Protein AF-A0A8J4XAI2-F1 (afdb_monomer)

Structure (mmCIF, N/CA/C/O backbone):
data_AF-A0A8J4XAI2-F1
#
_entry.id   AF-A0A8J4XAI2-F1
#
loop_
_atom_site.group_PDB
_atom_site.id
_atom_site.type_symbol
_atom_site.label_atom_id
_atom_site.label_alt_id
_atom_site.label_comp_id
_atom_site.label_asym_id
_atom_site.label_entity_id
_atom_site.label_seq_id
_atom_site.pdbx_PDB_ins_code
_atom_site.Cartn_x
_atom_site.Cartn_y
_atom_site.Cartn_z
_atom_site.occupancy
_atom_site.B_iso_or_equiv
_atom_site.auth_seq_id
_atom_site.auth_comp_id
_atom_site.auth_asym_id
_atom_site.auth_atom_id
_atom_site.pdbx_PDB_model_num
ATOM 1 N N . MET A 1 1 ? 20.771 -3.230 6.070 1.00 45.06 1 MET A N 1
ATOM 2 C CA . MET A 1 1 ? 19.594 -2.682 6.779 1.00 45.06 1 MET A CA 1
ATOM 3 C C . MET A 1 1 ? 18.287 -3.144 6.106 1.00 45.06 1 MET A C 1
ATOM 5 O O . MET A 1 1 ? 17.469 -2.321 5.736 1.00 45.06 1 MET A O 1
ATOM 9 N N . LYS A 1 2 ? 18.111 -4.460 5.871 1.00 51.06 2 LYS A N 1
ATOM 10 C CA . LYS A 1 2 ? 16.928 -5.027 5.177 1.00 51.06 2 LYS A CA 1
ATOM 11 C C . LYS A 1 2 ? 16.005 -5.853 6.089 1.00 51.06 2 LYS A C 1
ATOM 13 O O . LYS A 1 2 ? 14.897 -6.145 5.676 1.00 51.06 2 LYS A O 1
ATOM 18 N N . TYR A 1 3 ? 16.445 -6.190 7.304 1.00 51.84 3 TYR A N 1
ATOM 19 C CA . TYR A 1 3 ? 15.730 -7.106 8.202 1.00 51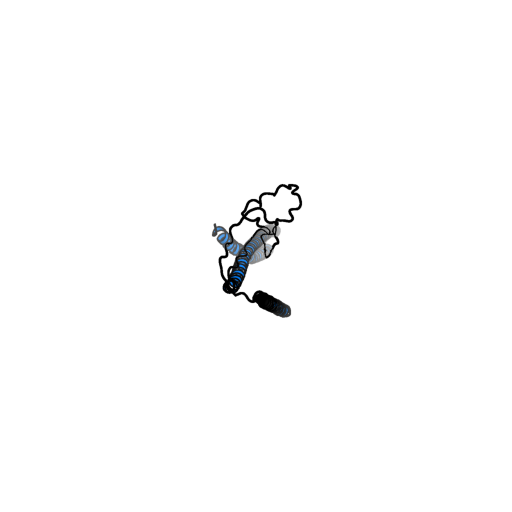.84 3 TYR A CA 1
ATOM 20 C C . TYR A 1 3 ? 14.793 -6.410 9.203 1.00 51.84 3 TYR A C 1
ATOM 22 O O . TYR A 1 3 ? 13.772 -6.979 9.555 1.00 51.84 3 TYR A O 1
ATOM 30 N N . SER A 1 4 ? 15.056 -5.155 9.594 1.00 52.91 4 SER A N 1
ATOM 31 C CA . SER A 1 4 ? 14.249 -4.479 10.627 1.00 52.91 4 SER A CA 1
ATOM 32 C C . SER A 1 4 ? 12.802 -4.209 10.205 1.00 52.91 4 SER A C 1
ATOM 34 O O . SER A 1 4 ? 11.903 -4.243 11.030 1.00 52.91 4 SER A O 1
ATOM 36 N N . ASN A 1 5 ? 12.569 -3.964 8.914 1.00 61.25 5 ASN A N 1
ATOM 37 C CA . ASN A 1 5 ? 11.246 -3.596 8.412 1.00 61.25 5 ASN A CA 1
ATOM 38 C C . ASN A 1 5 ? 10.326 -4.823 8.283 1.00 61.25 5 ASN A C 1
ATOM 40 O O . ASN A 1 5 ? 9.119 -4.720 8.442 1.00 61.25 5 ASN A O 1
ATOM 44 N N . THR A 1 6 ? 10.884 -6.004 8.001 1.00 68.00 6 THR A N 1
ATOM 45 C CA . THR A 1 6 ? 10.093 -7.229 7.816 1.00 68.00 6 THR A CA 1
ATOM 46 C C . THR A 1 6 ? 9.562 -7.755 9.146 1.00 68.00 6 THR A C 1
ATOM 48 O O . THR A 1 6 ? 8.394 -8.127 9.218 1.00 68.00 6 THR A O 1
ATOM 51 N N . ASP A 1 7 ? 10.374 -7.708 10.202 1.00 70.75 7 ASP A N 1
ATOM 52 C CA . ASP A 1 7 ? 9.972 -8.143 11.544 1.00 70.75 7 ASP A CA 1
ATOM 53 C C . ASP A 1 7 ? 8.874 -7.238 12.132 1.00 70.75 7 ASP A C 1
ATOM 55 O O . ASP A 1 7 ? 7.907 -7.725 12.719 1.00 70.75 7 ASP A O 1
ATOM 59 N N . GLU A 1 8 ? 8.957 -5.921 11.904 1.00 70.75 8 GLU A N 1
ATOM 60 C CA . GLU A 1 8 ? 7.902 -4.969 12.280 1.00 70.75 8 GLU A CA 1
ATOM 61 C C . GLU A 1 8 ? 6.585 -5.238 11.538 1.00 70.75 8 GLU A C 1
ATOM 63 O O . GLU A 1 8 ? 5.504 -5.140 12.123 1.00 70.75 8 GLU A O 1
ATOM 68 N N . ILE A 1 9 ? 6.651 -5.641 10.269 1.00 73.94 9 ILE A N 1
ATOM 69 C CA . ILE A 1 9 ? 5.465 -5.965 9.467 1.00 73.94 9 ILE A CA 1
ATOM 70 C C . ILE A 1 9 ? 4.818 -7.267 9.932 1.00 73.94 9 ILE A C 1
ATOM 72 O O . ILE A 1 9 ? 3.597 -7.311 10.076 1.00 73.94 9 ILE A O 1
ATOM 76 N N . VAL A 1 10 ? 5.610 -8.310 10.200 1.00 78.56 10 VAL A N 1
ATOM 77 C CA . VAL A 1 10 ? 5.104 -9.585 10.737 1.00 78.56 10 VAL A CA 1
ATOM 78 C C . VAL A 1 10 ? 4.424 -9.353 12.083 1.00 78.56 10 VAL A C 1
ATOM 80 O O . VAL A 1 10 ? 3.300 -9.801 12.293 1.00 78.56 10 VAL A O 1
ATOM 83 N N . LYS A 1 11 ? 5.043 -8.553 12.952 1.00 78.88 11 LYS A N 1
ATOM 84 C CA . LYS A 1 11 ? 4.445 -8.159 14.227 1.00 78.88 11 LYS A CA 1
ATOM 85 C C . LYS A 1 11 ? 3.123 -7.403 14.038 1.00 78.88 11 LYS A C 1
ATOM 87 O O . LYS A 1 11 ? 2.130 -7.721 14.685 1.00 78.88 11 LYS A O 1
ATOM 92 N N . THR A 1 12 ? 3.072 -6.450 13.107 1.00 77.56 12 THR A N 1
ATOM 93 C CA . THR A 1 12 ? 1.848 -5.680 12.814 1.00 77.56 12 THR A CA 1
ATOM 94 C C . THR A 1 12 ? 0.726 -6.569 12.250 1.00 77.56 12 THR A C 1
ATOM 96 O O . THR A 1 12 ? -0.452 -6.352 12.541 1.00 77.56 12 THR A O 1
ATOM 99 N N . LEU A 1 13 ? 1.081 -7.603 11.478 1.00 79.50 13 LEU A N 1
ATOM 100 C CA . LEU A 1 13 ? 0.147 -8.603 10.950 1.00 79.50 13 LEU A CA 1
ATOM 101 C C . LEU A 1 13 ? -0.463 -9.489 12.042 1.00 79.50 13 LEU A C 1
ATOM 103 O O . LEU A 1 13 ? -1.595 -9.934 11.874 1.00 79.50 13 LEU A O 1
ATOM 107 N N . GLU A 1 14 ? 0.241 -9.724 13.149 1.00 84.69 14 GLU A N 1
ATOM 108 C CA . GLU A 1 14 ? -0.268 -10.499 14.288 1.00 84.69 14 GLU A CA 1
ATOM 109 C C . GLU A 1 14 ? -1.085 -9.648 15.277 1.00 84.69 14 GLU A C 1
ATOM 111 O O . GLU A 1 14 ? -2.067 -10.132 15.849 1.00 84.69 14 GLU A O 1
ATOM 116 N N . GLU A 1 15 ? -0.740 -8.367 15.447 1.00 87.31 15 GLU A N 1
ATOM 117 C CA . GLU A 1 15 ? -1.393 -7.460 16.404 1.00 87.31 15 GLU A CA 1
ATOM 118 C C . GLU A 1 15 ? -2.879 -7.211 16.091 1.00 87.31 15 GLU A C 1
ATOM 120 O O . GLU A 1 15 ? -3.715 -7.230 16.998 1.00 87.31 15 GLU A O 1
ATOM 125 N N . ALA A 1 16 ? -3.246 -7.006 14.821 1.00 88.19 16 ALA A N 1
ATOM 126 C CA . ALA A 1 16 ? -4.637 -6.727 14.449 1.00 88.19 16 ALA A CA 1
ATOM 127 C C . ALA A 1 16 ? -5.584 -7.939 14.655 1.00 88.19 16 ALA A C 1
ATOM 129 O O . ALA A 1 16 ? -6.643 -7.768 15.273 1.00 88.19 16 ALA A O 1
ATOM 130 N N . PRO A 1 17 ? -5.238 -9.173 14.228 1.00 90.69 17 PRO A N 1
ATOM 131 C CA . PRO A 1 17 ? -6.009 -10.373 14.557 1.00 90.69 17 PRO A CA 1
ATOM 132 C C . PRO A 1 17 ? -6.105 -10.640 16.061 1.00 90.69 17 PRO A C 1
ATOM 134 O O . PRO A 1 17 ? -7.175 -11.023 16.540 1.00 90.69 17 PRO A O 1
ATOM 137 N N . ALA A 1 18 ? -5.022 -10.411 16.812 1.00 90.69 18 ALA A N 1
ATOM 138 C CA . ALA A 1 18 ? -5.013 -10.580 18.261 1.00 90.69 18 ALA A CA 1
ATOM 139 C C . ALA A 1 18 ? -5.962 -9.589 18.958 1.00 90.69 18 ALA A C 1
ATOM 141 O O . ALA A 1 18 ? -6.789 -10.005 19.772 1.00 90.69 18 ALA A O 1
ATOM 142 N N . ALA A 1 19 ? -5.921 -8.304 18.585 1.00 91.12 19 ALA A N 1
ATOM 143 C CA . ALA A 1 19 ? -6.831 -7.284 19.110 1.00 91.12 19 ALA A CA 1
ATOM 144 C C . ALA A 1 19 ? -8.300 -7.600 18.783 1.00 91.12 19 ALA A C 1
ATOM 146 O O . ALA A 1 19 ? -9.181 -7.454 19.633 1.00 91.12 19 ALA A O 1
ATOM 147 N N . ARG A 1 20 ? -8.573 -8.109 17.573 1.00 93.62 20 ARG A N 1
ATOM 148 C CA . ARG A 1 20 ? -9.917 -8.553 17.181 1.00 93.62 20 ARG A CA 1
ATOM 149 C C . ARG A 1 20 ? -10.389 -9.740 18.020 1.00 93.62 20 ARG A C 1
ATOM 151 O O . ARG A 1 20 ? -11.555 -9.781 18.404 1.00 93.62 20 ARG A O 1
ATOM 158 N N . LYS A 1 21 ? -9.508 -10.705 18.294 1.00 92.88 21 LYS A N 1
ATOM 159 C CA . LYS A 1 21 ? -9.830 -11.865 19.132 1.00 92.88 21 LYS A CA 1
ATOM 160 C C . LYS A 1 21 ? -10.162 -11.442 20.564 1.00 92.88 21 LYS A C 1
ATOM 162 O O . LYS A 1 21 ? -11.188 -11.867 21.075 1.00 92.88 21 LYS A O 1
ATOM 167 N N . ALA A 1 22 ? -9.372 -10.546 21.156 1.00 91.00 22 ALA A N 1
ATOM 168 C CA . ALA A 1 22 ? -9.643 -10.013 22.492 1.00 91.00 22 ALA A CA 1
ATOM 169 C C . ALA A 1 22 ? -11.039 -9.365 22.590 1.00 91.00 22 ALA A C 1
ATOM 171 O O . ALA A 1 22 ? -11.772 -9.629 23.542 1.00 91.00 22 ALA A O 1
ATOM 172 N N . LEU A 1 23 ? -11.436 -8.601 21.563 1.00 93.56 23 LEU A N 1
ATOM 173 C CA . LEU A 1 23 ? -12.769 -7.994 21.477 1.00 93.56 23 LEU A CA 1
ATOM 174 C C . LEU A 1 23 ? -13.895 -9.036 21.384 1.00 93.56 23 LEU A C 1
ATOM 176 O O . LEU A 1 23 ? -14.935 -8.884 22.026 1.00 93.56 23 LEU A O 1
ATOM 180 N N . LEU A 1 24 ? -13.689 -10.112 20.620 1.00 93.62 24 LEU A N 1
ATOM 181 C CA . LEU A 1 24 ? -14.648 -11.217 20.531 1.00 93.62 24 LEU A CA 1
ATOM 182 C C . LEU A 1 24 ? -14.768 -11.988 21.849 1.00 93.62 24 LEU A C 1
ATOM 184 O O . LEU A 1 24 ? -15.877 -12.316 22.267 1.00 93.62 24 LEU A O 1
ATOM 188 N N . ASP A 1 25 ? -13.652 -12.238 22.527 1.00 91.44 25 ASP A N 1
ATOM 189 C CA . ASP A 1 25 ? -13.650 -12.931 23.814 1.00 91.44 25 ASP A CA 1
ATOM 190 C C . ASP A 1 25 ? -14.384 -12.091 24.877 1.00 91.44 25 ASP A C 1
ATOM 192 O O . ASP A 1 25 ? -15.168 -12.622 25.674 1.00 91.44 25 ASP A O 1
ATOM 196 N N . ASN A 1 26 ? -14.219 -10.762 24.837 1.00 94.44 26 ASN A N 1
ATOM 197 C CA . ASN A 1 26 ? -14.900 -9.830 25.734 1.00 94.44 26 ASN A CA 1
ATOM 198 C C . ASN A 1 26 ? -16.428 -9.855 25.594 1.00 94.44 26 ASN A C 1
ATOM 200 O O . ASN A 1 26 ? -17.119 -9.778 26.607 1.00 94.44 26 ASN A O 1
ATOM 204 N N . HIS A 1 27 ? -16.960 -10.052 24.386 1.00 94.50 27 HIS A N 1
ATOM 205 C CA . HIS A 1 27 ? -18.405 -10.161 24.159 1.00 94.50 27 HIS A CA 1
ATOM 206 C C . HIS A 1 27 ? -19.053 -11.240 25.044 1.00 94.50 27 HIS A C 1
ATOM 208 O O . HIS A 1 27 ? -20.073 -10.997 25.688 1.00 94.50 27 HIS A O 1
ATOM 214 N N . SER A 1 28 ? -18.428 -12.420 25.139 1.00 93.19 28 SER A N 1
ATOM 215 C CA . SER A 1 28 ? -18.928 -13.506 25.997 1.00 93.19 28 SER A CA 1
ATOM 216 C C . SER A 1 28 ? -18.882 -13.158 27.490 1.00 93.19 28 SER A C 1
ATOM 218 O O . SER A 1 28 ? -19.741 -13.585 28.260 1.00 93.19 28 SER A O 1
ATOM 220 N N . ASN A 1 29 ? -17.901 -12.353 27.902 1.00 94.25 29 ASN A N 1
ATOM 221 C CA . ASN A 1 29 ? -17.758 -11.912 29.285 1.00 94.25 29 ASN A CA 1
ATOM 222 C C . ASN A 1 29 ? -18.818 -10.872 29.652 1.00 94.25 29 ASN A C 1
ATOM 224 O O . ASN A 1 29 ? -19.380 -10.952 30.739 1.00 94.25 29 ASN A O 1
ATOM 228 N N . LEU A 1 30 ? -19.138 -9.941 28.748 1.00 96.31 30 LEU A N 1
ATOM 229 C CA . LEU A 1 30 ? -20.196 -8.952 28.971 1.00 96.31 30 LEU A CA 1
ATOM 230 C C . LEU A 1 30 ? -21.570 -9.600 29.126 1.00 96.31 30 LEU A C 1
ATOM 232 O O . LEU A 1 30 ? -22.353 -9.154 29.958 1.00 96.31 30 LEU A O 1
ATOM 236 N N . TYR A 1 31 ? -21.833 -10.681 28.389 1.00 96.31 31 TYR A N 1
ATOM 237 C CA . TYR A 1 31 ? -23.066 -11.448 28.553 1.00 96.31 31 TYR A CA 1
ATOM 238 C C . TYR A 1 31 ? -23.180 -12.029 29.971 1.00 96.31 31 TYR A C 1
ATOM 240 O O . TYR A 1 31 ? -24.183 -11.835 30.647 1.00 96.31 31 TYR A O 1
ATOM 248 N N . LYS A 1 32 ? -22.097 -12.629 30.483 1.00 96.38 32 LYS A N 1
ATOM 249 C CA . LYS A 1 32 ? -22.045 -13.139 31.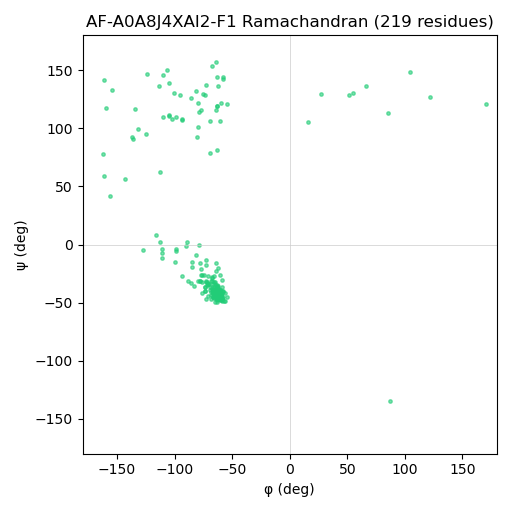865 1.00 96.38 32 LYS A CA 1
ATOM 250 C C . LYS A 1 32 ? -22.193 -12.032 32.912 1.00 96.38 32 LYS A C 1
ATOM 252 O O . LYS A 1 32 ? -22.773 -12.269 33.966 1.00 96.38 32 LYS A O 1
ATOM 257 N N . VAL A 1 33 ? -21.657 -10.837 32.647 1.00 96.69 33 VAL A N 1
ATOM 258 C CA . VAL A 1 33 ? -21.829 -9.664 33.523 1.00 96.69 33 VAL A CA 1
ATOM 259 C C . VAL A 1 33 ? -23.291 -9.215 33.539 1.00 96.69 33 VAL A C 1
ATOM 261 O O . VAL A 1 33 ? -23.806 -8.905 34.609 1.00 96.69 33 VAL A O 1
ATOM 264 N N . ALA A 1 34 ? -23.972 -9.223 32.392 1.00 97.19 34 ALA A N 1
ATOM 265 C CA . ALA A 1 34 ? -25.395 -8.905 32.313 1.00 97.19 34 ALA A CA 1
ATOM 266 C C . ALA A 1 34 ? -26.246 -9.915 33.104 1.00 97.19 34 ALA A C 1
ATOM 268 O O . ALA A 1 34 ? -27.006 -9.500 33.981 1.00 97.19 34 ALA A O 1
ATOM 269 N N . ASP A 1 35 ? -26.030 -11.218 32.887 1.00 97.19 35 ASP A N 1
ATOM 270 C CA . ASP A 1 35 ? -26.706 -12.289 33.635 1.00 97.19 35 ASP A CA 1
ATOM 271 C C . ASP A 1 35 ? -26.450 -12.168 35.146 1.00 97.19 35 ASP A C 1
ATOM 273 O O . ASP A 1 35 ? -27.341 -12.381 35.971 1.00 97.19 35 ASP A O 1
ATOM 277 N N . TYR A 1 36 ? -25.223 -11.817 35.543 1.00 97.12 36 TYR A N 1
ATOM 278 C CA . TYR A 1 36 ? -24.876 -11.598 36.945 1.00 97.12 36 TYR A CA 1
ATOM 279 C C . TYR A 1 36 ? -25.666 -10.439 37.557 1.00 97.12 36 TYR A C 1
ATOM 281 O O . TYR A 1 36 ? -26.231 -10.595 38.641 1.00 97.12 36 TYR A O 1
ATOM 289 N N . CYS A 1 37 ? -25.726 -9.294 36.872 1.00 96.50 37 CYS A N 1
ATOM 290 C CA . CYS A 1 37 ? -26.473 -8.126 37.335 1.00 96.50 37 CYS A CA 1
ATOM 291 C C . CYS A 1 37 ? -27.967 -8.446 37.509 1.00 96.50 37 CYS A C 1
ATOM 293 O O . CYS A 1 37 ? -28.550 -8.082 38.530 1.00 96.50 37 CYS A O 1
ATOM 295 N N . GLU A 1 38 ? -28.571 -9.176 36.566 1.00 95.75 38 GLU A N 1
ATOM 296 C CA . GLU A 1 38 ? -29.985 -9.571 36.625 1.00 95.75 38 GLU A CA 1
ATOM 297 C C . GLU A 1 38 ? -30.277 -10.524 37.796 1.00 95.75 38 GLU A C 1
ATOM 299 O O . GLU A 1 38 ? -31.178 -10.280 38.608 1.00 95.75 38 GLU A O 1
ATOM 304 N N . ASN A 1 39 ? -29.474 -11.582 37.937 1.00 95.62 39 ASN A N 1
ATOM 305 C CA . ASN A 1 39 ? -29.639 -12.566 39.008 1.00 95.62 39 ASN A CA 1
ATOM 306 C C . ASN A 1 39 ? -29.414 -11.948 40.392 1.00 95.62 39 ASN A C 1
ATOM 308 O O . ASN A 1 39 ? -30.139 -12.247 41.349 1.00 95.62 39 ASN A O 1
ATOM 312 N N . LYS A 1 40 ? -28.419 -11.062 40.502 1.00 95.31 40 LYS A N 1
ATOM 313 C CA . LYS A 1 40 ? -28.094 -10.368 41.746 1.00 95.31 40 LYS A CA 1
ATOM 314 C C . LYS A 1 40 ? -29.171 -9.368 42.134 1.00 95.31 40 LYS A C 1
ATOM 316 O O . LYS A 1 40 ? -29.510 -9.302 43.308 1.00 95.31 40 LYS A O 1
ATOM 321 N N . TYR A 1 41 ? -29.744 -8.644 41.175 1.00 95.38 41 TYR A N 1
ATOM 322 C CA . TYR A 1 41 ? -30.875 -7.758 41.439 1.00 95.38 41 TYR A CA 1
ATOM 323 C C . TYR A 1 41 ? -32.109 -8.539 41.917 1.00 95.38 41 TYR A C 1
ATOM 325 O O . TYR A 1 41 ? -32.728 -8.154 42.905 1.00 95.38 41 TYR A O 1
ATOM 333 N N . SER A 1 42 ? -32.410 -9.674 41.278 1.00 92.25 42 SER A N 1
ATOM 334 C CA . SER A 1 42 ? -33.573 -10.514 41.608 1.00 92.25 42 SER A CA 1
ATOM 335 C C . SER A 1 42 ? -33.465 -11.207 42.973 1.00 92.25 42 SER A C 1
ATOM 337 O O . SER A 1 42 ? -34.476 -11.437 43.630 1.00 92.25 42 SER A O 1
ATOM 339 N N . SER A 1 43 ? -32.245 -11.537 43.408 1.00 89.81 43 SER A N 1
ATOM 340 C CA . SER A 1 43 ? -31.990 -12.271 44.660 1.00 89.81 43 SER A CA 1
ATOM 341 C C . SER A 1 43 ? -31.594 -11.369 45.838 1.00 89.81 43 SER A C 1
ATOM 343 O O . SER A 1 43 ? -31.409 -11.859 46.954 1.00 89.81 43 SER A O 1
ATOM 345 N N . ALA A 1 44 ? -31.404 -10.064 45.616 1.00 88.69 44 ALA A N 1
ATOM 346 C CA . ALA A 1 44 ? -30.934 -9.142 46.646 1.00 88.69 44 ALA A CA 1
ATOM 347 C C . ALA A 1 44 ? -32.068 -8.674 47.567 1.00 88.69 44 ALA A C 1
ATOM 349 O O . ALA A 1 44 ? -33.091 -8.168 47.117 1.00 88.69 44 ALA A O 1
ATOM 350 N N . GLY A 1 45 ? -31.831 -8.737 48.881 1.00 85.19 45 GLY A N 1
ATOM 351 C CA . GLY A 1 45 ? -32.710 -8.104 49.874 1.00 85.19 45 GLY A CA 1
ATOM 352 C C . GLY A 1 45 ? -32.598 -6.572 49.920 1.00 85.19 45 GLY A C 1
ATOM 353 O O . GLY A 1 45 ? -33.483 -5.911 50.451 1.00 85.19 45 GLY A O 1
ATOM 354 N N . ASP A 1 46 ? -31.523 -6.004 49.363 1.00 91.31 46 ASP A N 1
ATOM 355 C CA . ASP A 1 46 ? -31.256 -4.562 49.290 1.00 91.31 46 ASP A CA 1
ATOM 356 C C . ASP A 1 46 ? -31.014 -4.161 47.826 1.00 91.31 46 ASP A C 1
ATOM 358 O O . ASP A 1 46 ? -29.910 -4.296 47.285 1.00 91.31 46 ASP A O 1
ATOM 362 N N . THR A 1 47 ? -32.078 -3.702 47.167 1.00 92.50 47 THR A N 1
ATOM 363 C CA . THR A 1 47 ? -32.079 -3.393 45.730 1.00 92.50 47 THR A CA 1
ATOM 364 C C . THR A 1 47 ? -31.204 -2.190 45.381 1.00 92.50 47 THR A C 1
ATOM 366 O O . THR A 1 47 ? -30.646 -2.142 44.285 1.00 92.50 47 THR A O 1
ATOM 369 N N . ALA A 1 48 ? -31.019 -1.242 46.306 1.00 94.31 48 ALA A N 1
ATOM 370 C CA . ALA A 1 48 ? -30.200 -0.055 46.074 1.00 94.31 48 ALA A CA 1
ATOM 371 C C . ALA A 1 48 ? -28.721 -0.427 45.896 1.00 94.31 48 ALA A C 1
ATOM 373 O O . ALA A 1 48 ? -28.077 0.022 44.948 1.00 94.31 48 ALA A O 1
ATOM 374 N N . LYS A 1 49 ? -28.196 -1.314 46.751 1.00 93.88 49 LYS A N 1
ATOM 375 C CA . LYS A 1 49 ? -26.809 -1.795 46.633 1.00 93.88 49 LYS A CA 1
ATOM 376 C C . LYS A 1 49 ? -26.570 -2.590 45.349 1.00 93.88 49 LYS A C 1
ATOM 378 O O . LYS A 1 49 ? -25.545 -2.392 44.703 1.00 93.88 49 LYS A O 1
ATOM 383 N N . ALA A 1 50 ? -27.514 -3.449 44.953 1.00 94.56 50 ALA A N 1
ATOM 384 C CA . ALA A 1 50 ? -27.406 -4.228 43.715 1.00 94.56 50 ALA A CA 1
ATOM 385 C C . ALA A 1 50 ? -27.374 -3.333 42.459 1.00 94.56 50 ALA A C 1
ATOM 387 O O . ALA A 1 50 ? -26.627 -3.602 41.514 1.00 94.56 50 ALA A O 1
ATOM 388 N N . VAL A 1 51 ? -28.144 -2.239 42.460 1.00 95.56 51 VAL A N 1
ATOM 389 C CA . VAL A 1 51 ? -28.142 -1.249 41.371 1.00 95.56 51 VAL A CA 1
ATOM 390 C C . VAL A 1 51 ? -26.829 -0.476 41.316 1.00 95.56 51 VAL A C 1
ATOM 392 O O . VAL A 1 51 ? -26.290 -0.291 40.227 1.00 95.56 51 VAL A O 1
ATOM 395 N N . GLU A 1 52 ? -26.286 -0.045 42.456 1.00 96.25 52 GLU A N 1
ATOM 396 C CA . GLU A 1 52 ? -24.999 0.665 42.479 1.00 96.25 52 GLU A CA 1
ATOM 397 C C . GLU A 1 52 ? -23.846 -0.207 41.966 1.00 96.25 52 GLU A C 1
ATOM 399 O O . GLU A 1 52 ? -23.018 0.253 41.178 1.00 96.25 52 GLU A O 1
ATOM 404 N N . GLU A 1 53 ? -23.830 -1.494 42.307 1.00 95.12 53 GLU A N 1
ATOM 405 C CA . GLU A 1 53 ? -22.844 -2.424 41.755 1.00 95.12 53 GLU A CA 1
ATOM 406 C C . GLU A 1 53 ? -23.030 -2.649 40.248 1.00 95.12 53 GLU A C 1
ATOM 408 O O . GLU A 1 53 ? -22.057 -2.640 39.492 1.00 95.12 53 GLU A O 1
ATOM 413 N N . SER A 1 54 ? -24.278 -2.758 39.781 1.00 96.56 54 SER A N 1
ATOM 414 C CA . SER A 1 54 ? -24.583 -2.875 38.349 1.00 96.56 54 SER A CA 1
ATOM 415 C C . SER A 1 54 ? -24.124 -1.639 37.566 1.00 96.56 54 SER A C 1
ATOM 417 O O . SER A 1 54 ? -23.595 -1.766 36.459 1.00 96.56 54 SER A O 1
ATOM 419 N N . LYS A 1 55 ? -24.258 -0.435 38.142 1.00 97.75 55 LYS A N 1
ATOM 420 C CA . LYS A 1 55 ? -23.720 0.805 37.557 1.00 97.75 55 LYS A CA 1
ATOM 421 C C . LYS A 1 55 ? -22.198 0.755 37.450 1.00 97.75 55 LYS A C 1
ATOM 423 O O . LYS A 1 55 ? -21.667 1.101 36.397 1.00 97.75 55 LYS A O 1
ATOM 428 N N . ALA A 1 56 ? -21.507 0.297 38.495 1.00 97.50 56 ALA A N 1
ATOM 429 C CA . ALA A 1 56 ? -20.051 0.157 38.486 1.00 97.50 56 ALA A CA 1
ATOM 430 C C . ALA A 1 56 ? -19.568 -0.856 37.430 1.00 97.50 56 ALA A C 1
ATOM 432 O O . ALA A 1 56 ? -18.627 -0.585 36.685 1.00 97.50 56 ALA A O 1
ATOM 433 N N . LEU A 1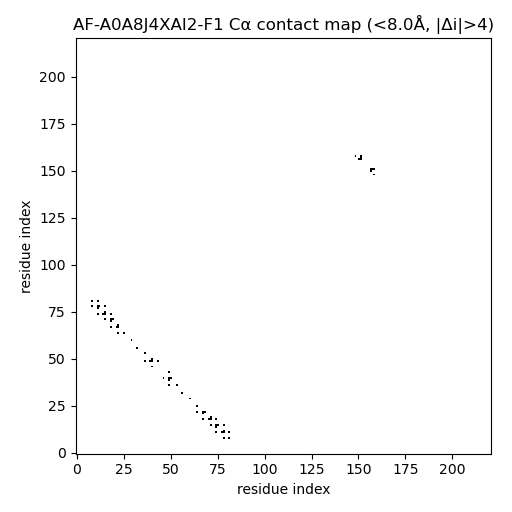 57 ? -20.249 -1.997 37.297 1.00 97.19 57 LEU A N 1
ATOM 434 C CA . LEU A 1 57 ? -19.948 -2.979 36.251 1.00 97.19 57 LEU A CA 1
ATOM 435 C C . LEU A 1 57 ? -20.235 -2.426 34.849 1.00 97.19 57 LEU A C 1
ATOM 437 O O . LEU A 1 57 ? -19.467 -2.671 33.921 1.00 97.19 57 LEU A O 1
ATOM 441 N N . THR A 1 58 ? -21.294 -1.628 34.693 1.00 97.44 58 THR A N 1
ATOM 442 C CA . THR A 1 58 ? -21.643 -0.995 33.412 1.00 97.44 58 THR A CA 1
ATOM 443 C C . THR A 1 58 ? -20.601 0.039 32.982 1.00 97.44 58 THR A C 1
ATOM 445 O O . THR A 1 58 ? -20.211 0.068 31.815 1.00 97.44 58 THR A O 1
ATOM 448 N N . THR A 1 59 ? -20.095 0.868 33.902 1.00 97.62 59 THR A N 1
ATOM 449 C CA . THR A 1 59 ? -19.024 1.829 33.585 1.00 97.62 59 THR A CA 1
ATOM 450 C C . THR A 1 59 ? -17.713 1.121 33.250 1.00 97.62 59 THR A C 1
ATOM 452 O O . THR A 1 59 ? -17.039 1.509 32.293 1.00 97.62 59 THR A O 1
ATOM 455 N N . GLN A 1 60 ? -17.380 0.038 33.959 1.00 96.75 60 GLN A N 1
ATOM 456 C CA . GLN A 1 60 ? -16.223 -0.803 33.646 1.00 96.75 60 GLN A CA 1
ATOM 457 C C . GLN A 1 60 ? -16.356 -1.477 32.271 1.00 96.75 60 GLN A C 1
ATOM 459 O O . GLN A 1 60 ? -15.399 -1.475 31.493 1.00 96.75 60 GLN A O 1
ATOM 464 N N . ALA A 1 61 ? -17.530 -2.025 31.949 1.00 97.06 61 ALA A N 1
ATOM 465 C CA . ALA A 1 61 ? -17.826 -2.626 30.651 1.00 97.06 61 ALA A CA 1
ATOM 466 C C . ALA A 1 61 ? -17.667 -1.609 29.514 1.00 97.06 61 ALA A C 1
ATOM 468 O O 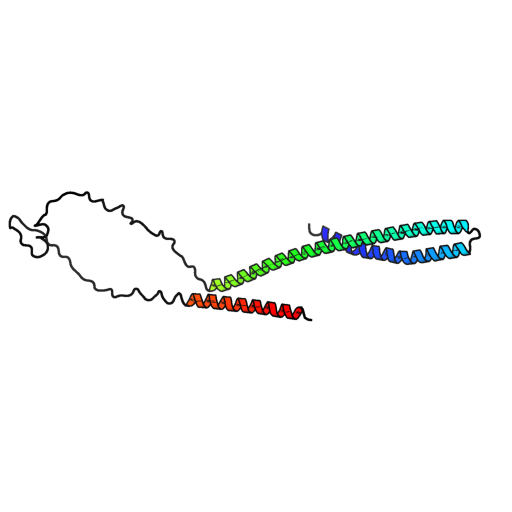. ALA A 1 61 ? -16.971 -1.883 28.535 1.00 97.06 61 ALA A O 1
ATOM 469 N N . LEU A 1 62 ? -18.236 -0.410 29.676 1.00 96.75 62 LEU A N 1
ATOM 470 C CA . LEU A 1 62 ? -18.115 0.673 28.702 1.00 96.75 62 LEU A CA 1
ATOM 471 C C . LEU A 1 62 ? -16.648 1.056 28.463 1.00 96.75 62 LEU A C 1
ATOM 473 O O . LEU A 1 62 ? -16.209 1.124 27.314 1.00 96.75 62 LEU A O 1
ATOM 477 N N . ALA A 1 63 ? -15.877 1.259 29.535 1.00 96.94 63 ALA A N 1
ATOM 478 C CA . ALA A 1 63 ? -14.455 1.582 29.438 1.00 96.94 63 ALA A CA 1
ATOM 479 C C . ALA A 1 63 ? -13.654 0.459 28.753 1.00 96.94 63 ALA A C 1
ATOM 481 O O . ALA A 1 63 ? -12.806 0.727 27.900 1.00 96.94 63 ALA A O 1
ATOM 482 N N . SER A 1 64 ? -13.953 -0.802 29.085 1.00 96.12 64 SER A N 1
ATOM 483 C CA . SER A 1 64 ? -13.292 -1.979 28.515 1.00 96.12 64 SER A CA 1
ATOM 484 C C . SER A 1 64 ? -13.529 -2.106 27.008 1.00 96.12 64 SER A C 1
ATOM 486 O O . SER A 1 64 ? -12.573 -2.299 26.253 1.00 96.12 64 SER A O 1
ATOM 488 N N . VAL A 1 65 ? -14.779 -1.957 26.555 1.00 96.94 65 VAL A N 1
ATOM 489 C CA . VAL A 1 65 ? -15.135 -2.035 25.129 1.00 96.94 65 VAL A CA 1
ATOM 490 C C . VAL A 1 65 ? -14.533 -0.867 24.357 1.00 96.94 65 VAL A C 1
ATOM 492 O O . VAL A 1 65 ? -13.930 -1.079 23.305 1.00 96.94 65 VAL A O 1
ATOM 495 N N . ALA A 1 66 ? -14.629 0.355 24.889 1.00 97.31 66 ALA A N 1
ATOM 496 C CA . ALA A 1 66 ? -14.059 1.538 24.250 1.00 97.31 66 ALA A CA 1
ATOM 497 C C . ALA A 1 66 ? -12.543 1.394 24.031 1.00 97.31 66 ALA A C 1
ATOM 499 O O . ALA A 1 66 ? -12.043 1.656 22.935 1.00 97.31 66 ALA A O 1
ATOM 500 N N . TYR A 1 67 ? -11.814 0.911 25.042 1.00 95.88 67 TYR A N 1
ATOM 501 C CA . TYR A 1 67 ? -10.375 0.668 24.936 1.00 95.88 67 TYR A CA 1
ATOM 502 C C . TYR A 1 67 ? -10.030 -0.392 23.881 1.00 95.88 67 TYR A C 1
ATOM 504 O O . TYR A 1 67 ? -9.097 -0.204 23.094 1.00 95.88 67 TYR A O 1
ATOM 512 N N . GLN A 1 68 ? -10.785 -1.492 23.830 1.00 95.31 68 GLN A N 1
ATOM 513 C CA . GLN A 1 68 ? -10.545 -2.566 22.864 1.00 95.31 68 GLN A CA 1
ATOM 514 C C . GLN A 1 68 ? -10.844 -2.129 21.428 1.00 95.31 68 GLN A C 1
ATOM 516 O O . GLN A 1 68 ? -10.050 -2.419 20.534 1.00 95.31 68 GLN A O 1
ATOM 521 N N . ILE A 1 69 ? -11.926 -1.375 21.203 1.00 96.50 69 ILE A N 1
ATOM 522 C CA . ILE A 1 69 ? -12.241 -0.800 19.887 1.00 96.50 69 ILE A CA 1
ATOM 523 C C . ILE A 1 69 ? -11.137 0.163 19.448 1.00 96.50 69 ILE A C 1
ATOM 525 O O . ILE A 1 69 ? -10.666 0.070 18.316 1.00 96.50 69 ILE A O 1
ATOM 529 N N . ASN A 1 70 ? -10.685 1.053 20.336 1.00 95.94 70 ASN A N 1
ATOM 530 C CA . ASN A 1 70 ? -9.605 1.988 20.025 1.00 95.94 70 ASN A CA 1
ATOM 531 C C . ASN A 1 70 ? -8.293 1.261 19.690 1.00 95.94 70 ASN A C 1
ATOM 533 O O . ASN A 1 70 ? -7.627 1.593 18.711 1.00 95.94 70 ASN A O 1
ATOM 537 N N . THR A 1 71 ? -7.947 0.236 20.471 1.00 93.81 71 THR A N 1
ATOM 538 C CA . THR A 1 71 ? -6.759 -0.595 20.227 1.00 93.81 71 THR A CA 1
ATOM 539 C C . THR A 1 71 ? -6.846 -1.303 18.877 1.00 93.81 71 THR A C 1
ATOM 541 O O . THR A 1 71 ? -5.908 -1.227 18.087 1.00 93.81 71 THR A O 1
ATOM 544 N N . LEU A 1 72 ? -7.989 -1.923 18.567 1.00 94.75 72 LEU A N 1
ATOM 545 C CA . LEU A 1 72 ? -8.215 -2.584 17.283 1.00 94.75 72 LEU A CA 1
ATOM 546 C C . LEU A 1 72 ? -8.116 -1.597 16.114 1.00 94.75 72 LEU A C 1
ATOM 548 O O . LEU A 1 72 ? -7.427 -1.883 15.137 1.00 94.75 72 LEU A O 1
ATOM 552 N N . ALA A 1 73 ? -8.766 -0.435 16.215 1.00 96.12 73 ALA A N 1
ATOM 553 C CA . ALA A 1 73 ? -8.714 0.595 15.183 1.00 96.12 73 ALA A CA 1
ATOM 554 C C . ALA A 1 73 ? -7.270 1.051 14.922 1.00 96.12 73 ALA A C 1
ATOM 556 O O . ALA A 1 73 ? -6.836 1.087 13.771 1.00 96.12 73 ALA A O 1
ATOM 557 N N . ALA A 1 74 ? -6.500 1.317 15.981 1.00 93.31 74 ALA A N 1
ATOM 558 C CA . ALA A 1 74 ? -5.096 1.696 15.867 1.00 93.31 74 ALA A CA 1
ATOM 559 C C . ALA A 1 74 ? -4.247 0.598 15.203 1.00 93.31 74 ALA A C 1
ATOM 561 O O . ALA A 1 74 ? -3.434 0.900 14.329 1.00 93.31 74 ALA A O 1
ATOM 562 N N . SER A 1 75 ? -4.440 -0.671 15.573 1.00 92.31 75 SER A N 1
ATOM 563 C CA . SER A 1 75 ? -3.735 -1.800 14.953 1.00 92.31 75 SER A CA 1
ATOM 564 C C . SER A 1 75 ? -4.098 -1.978 13.475 1.00 92.31 75 SER A C 1
ATOM 566 O O . SER A 1 75 ? -3.214 -2.227 12.660 1.00 92.31 75 SER A O 1
ATOM 568 N N . VAL A 1 76 ? -5.370 -1.806 13.100 1.00 93.56 76 VAL A N 1
ATOM 569 C CA . VAL A 1 76 ? -5.813 -1.903 11.697 1.00 93.56 76 VAL A CA 1
ATOM 570 C C . VAL A 1 76 ? -5.232 -0.772 10.850 1.00 93.56 76 VAL A C 1
ATOM 572 O O . VAL A 1 76 ? -4.749 -1.035 9.752 1.00 93.56 76 VAL A O 1
ATOM 575 N N . VAL A 1 77 ? -5.219 0.468 11.350 1.00 94.00 77 VAL A N 1
ATOM 576 C CA . VAL A 1 77 ? -4.599 1.599 10.635 1.00 94.00 77 VAL A CA 1
ATOM 577 C C . VAL A 1 77 ? -3.110 1.338 10.401 1.00 94.00 77 VAL A C 1
ATOM 579 O O . VAL A 1 77 ? -2.651 1.428 9.265 1.00 94.00 77 VAL A O 1
ATOM 582 N N . LYS A 1 78 ? -2.375 0.907 11.435 1.00 90.69 78 LYS A N 1
ATOM 583 C CA . LYS A 1 78 ? -0.952 0.545 11.304 1.00 90.69 78 LYS A CA 1
ATOM 584 C C . LYS A 1 78 ? -0.721 -0.553 10.267 1.00 90.69 78 LYS A C 1
ATOM 586 O O . LYS A 1 78 ? 0.227 -0.475 9.489 1.00 90.69 78 LYS A O 1
ATOM 591 N N . LEU A 1 79 ? -1.588 -1.566 10.239 1.00 90.69 79 LEU A N 1
ATOM 592 C CA . LEU A 1 79 ? -1.511 -2.644 9.258 1.00 90.69 79 LEU A CA 1
ATOM 593 C C . LEU A 1 79 ? -1.702 -2.126 7.825 1.00 90.69 79 LEU A C 1
ATOM 595 O O . LEU A 1 79 ? -0.939 -2.501 6.934 1.00 90.69 79 LEU A O 1
ATOM 599 N N . LEU A 1 80 ? -2.692 -1.259 7.603 1.00 93.12 80 LEU A N 1
ATOM 600 C CA . LEU A 1 80 ? -2.955 -0.665 6.290 1.00 93.12 80 LEU A CA 1
ATOM 601 C C . LEU A 1 80 ? -1.796 0.226 5.825 1.00 93.12 80 LEU A C 1
ATOM 603 O O . LEU A 1 80 ? -1.387 0.133 4.667 1.00 93.12 80 LEU A O 1
ATOM 607 N N . ASP A 1 81 ? -1.218 1.026 6.722 1.00 91.38 81 ASP A N 1
ATOM 608 C CA . ASP A 1 81 ? -0.047 1.854 6.418 1.00 91.38 81 ASP A CA 1
ATOM 609 C C . ASP A 1 81 ? 1.167 0.994 6.034 1.00 91.38 81 ASP A C 1
ATOM 611 O O . ASP A 1 81 ? 1.832 1.258 5.026 1.00 91.38 81 ASP A O 1
ATOM 615 N N . ALA A 1 82 ? 1.422 -0.086 6.781 1.00 88.75 82 ALA A N 1
ATOM 616 C CA . ALA A 1 82 ? 2.492 -1.033 6.477 1.00 88.75 82 ALA A CA 1
ATOM 617 C C . ALA A 1 82 ? 2.304 -1.686 5.094 1.00 88.75 82 ALA A C 1
ATOM 619 O O . ALA A 1 82 ? 3.246 -1.755 4.297 1.00 88.75 82 ALA A O 1
ATOM 620 N N . GLN A 1 83 ? 1.080 -2.113 4.766 1.00 89.50 83 GLN A N 1
ATOM 621 C CA . GLN A 1 83 ? 0.747 -2.669 3.451 1.00 89.50 83 GLN A CA 1
ATOM 622 C C . GLN A 1 83 ? 0.907 -1.639 2.325 1.00 89.50 83 GLN A C 1
ATOM 624 O O . GLN A 1 83 ? 1.453 -1.963 1.268 1.00 89.50 83 GLN A O 1
ATOM 629 N N . ALA A 1 84 ? 0.495 -0.388 2.543 1.00 92.31 84 ALA A N 1
ATOM 630 C CA . ALA A 1 84 ? 0.646 0.682 1.562 1.00 92.31 84 ALA A CA 1
ATOM 631 C C . ALA A 1 84 ? 2.124 0.965 1.244 1.00 92.31 84 ALA A C 1
ATOM 633 O O . ALA A 1 84 ? 2.488 1.159 0.081 1.00 92.31 84 ALA A O 1
ATOM 634 N N . VAL A 1 85 ? 2.997 0.946 2.256 1.00 90.06 85 VAL A N 1
ATOM 635 C CA . VAL A 1 85 ? 4.449 1.091 2.067 1.00 90.06 85 VAL A CA 1
ATOM 636 C C . VAL A 1 85 ? 5.032 -0.095 1.294 1.00 90.06 85 VAL A C 1
ATOM 638 O O . VAL A 1 85 ? 5.825 0.112 0.372 1.00 90.06 85 VAL A O 1
ATOM 641 N N . GLN A 1 86 ? 4.616 -1.326 1.608 1.00 89.88 86 GLN A N 1
ATOM 642 C CA . GLN A 1 86 ? 5.045 -2.523 0.874 1.00 89.88 86 GLN A CA 1
ATOM 643 C C . GLN A 1 86 ? 4.665 -2.455 -0.608 1.00 89.88 86 GLN A C 1
ATOM 645 O O . GLN A 1 86 ? 5.506 -2.710 -1.471 1.00 89.88 86 GLN A O 1
ATOM 650 N N . LEU A 1 87 ? 3.435 -2.039 -0.918 1.00 93.88 87 LEU A N 1
ATOM 651 C CA . LEU A 1 87 ? 2.982 -1.884 -2.299 1.00 93.88 87 LEU A CA 1
ATOM 652 C C . LEU A 1 87 ? 3.807 -0.845 -3.063 1.00 93.88 87 LEU A C 1
ATOM 654 O O . LEU A 1 87 ? 4.246 -1.134 -4.172 1.00 93.88 87 LEU A O 1
ATOM 658 N N . LYS A 1 88 ? 4.107 0.312 -2.457 1.00 95.25 88 LYS A N 1
ATOM 659 C CA . LYS A 1 88 ? 4.978 1.333 -3.072 1.00 95.25 88 LYS A CA 1
ATOM 660 C C . LYS A 1 88 ? 6.388 0.808 -3.354 1.00 95.25 88 LYS A C 1
ATOM 662 O O . LYS A 1 88 ? 6.984 1.124 -4.384 1.00 95.25 88 LYS A O 1
ATOM 667 N N . HIS A 1 89 ? 6.939 -0.001 -2.450 1.00 93.88 89 HIS A N 1
ATOM 668 C CA . HIS A 1 89 ? 8.245 -0.624 -2.658 1.00 93.88 89 HIS A CA 1
ATOM 669 C C . HIS A 1 89 ? 8.215 -1.629 -3.822 1.00 93.88 89 HIS A C 1
ATOM 671 O O . HIS A 1 89 ? 9.094 -1.605 -4.687 1.00 93.88 89 HIS A O 1
ATOM 677 N N . VAL A 1 90 ? 7.191 -2.487 -3.874 1.00 96.44 90 VAL A N 1
ATOM 678 C CA . VAL A 1 90 ? 6.999 -3.447 -4.971 1.00 96.44 90 VAL A CA 1
ATOM 679 C C . VAL A 1 90 ? 6.797 -2.723 -6.303 1.00 96.44 90 VAL A C 1
ATOM 681 O O . VAL A 1 90 ? 7.440 -3.084 -7.284 1.00 96.44 90 VAL A O 1
ATOM 684 N N . GLU A 1 91 ? 5.986 -1.667 -6.336 1.00 97.00 91 GLU A N 1
ATOM 685 C CA . GLU A 1 91 ? 5.775 -0.824 -7.516 1.00 97.00 91 GLU A CA 1
ATOM 686 C C . GLU A 1 91 ? 7.100 -0.256 -8.049 1.00 97.00 91 GLU A C 1
ATOM 688 O O . GLU A 1 91 ? 7.411 -0.403 -9.231 1.00 97.00 91 GLU A O 1
ATOM 693 N N . SER A 1 92 ? 7.933 0.319 -7.177 1.00 97.75 92 SER A N 1
ATOM 694 C CA . SER A 1 92 ? 9.260 0.827 -7.551 1.00 97.75 92 SER A CA 1
ATOM 695 C C . SER A 1 92 ? 10.170 -0.270 -8.118 1.00 97.75 92 SER A C 1
ATOM 697 O O . SER A 1 92 ? 10.824 -0.083 -9.147 1.00 97.75 92 SER A O 1
ATOM 699 N N . SER A 1 93 ? 10.169 -1.456 -7.501 1.00 97.81 93 SER A N 1
ATOM 700 C CA . SER A 1 93 ? 10.910 -2.614 -8.008 1.00 97.81 93 SER A CA 1
ATOM 701 C C . SER A 1 93 ? 10.435 -3.043 -9.403 1.00 97.81 93 SER A C 1
ATOM 703 O O . SER A 1 93 ? 11.258 -3.328 -10.275 1.00 97.81 93 SER A O 1
ATOM 705 N N . VAL A 1 94 ? 9.121 -3.065 -9.635 1.00 98.06 94 VAL A N 1
ATOM 706 C CA . VAL A 1 94 ? 8.519 -3.385 -10.939 1.00 98.06 94 VAL A CA 1
ATOM 707 C C . VAL A 1 94 ? 8.872 -2.326 -11.985 1.00 98.06 94 VAL A C 1
ATOM 709 O O . VAL A 1 94 ? 9.239 -2.682 -13.103 1.00 98.06 94 VAL A O 1
ATOM 712 N N . ASN A 1 95 ? 8.859 -1.042 -11.626 1.00 98.31 95 ASN A N 1
ATOM 713 C CA . ASN A 1 95 ? 9.261 0.045 -12.521 1.00 98.31 95 ASN A CA 1
ATOM 714 C C . ASN A 1 95 ? 10.735 -0.075 -12.942 1.00 98.31 95 ASN A C 1
ATOM 716 O O . ASN A 1 95 ? 11.051 0.036 -14.128 1.00 98.31 95 ASN A O 1
ATOM 720 N N . ASN A 1 96 ? 11.637 -0.386 -12.005 1.00 97.88 96 ASN A N 1
ATOM 721 C CA . ASN A 1 96 ? 13.051 -0.638 -12.309 1.00 97.88 96 ASN A CA 1
ATOM 722 C C . ASN A 1 96 ? 13.244 -1.834 -13.253 1.00 97.88 96 ASN A C 1
ATOM 724 O O . ASN A 1 96 ? 14.054 -1.779 -14.186 1.00 97.88 96 ASN A O 1
ATOM 728 N N . LEU A 1 97 ? 12.474 -2.905 -13.047 1.00 98.31 97 LEU A N 1
ATOM 729 C CA . LEU A 1 97 ? 12.475 -4.055 -13.946 1.00 98.31 97 LEU A CA 1
ATOM 730 C C . LEU A 1 97 ? 11.953 -3.676 -15.338 1.00 98.31 97 LEU A C 1
ATOM 732 O O . LEU A 1 97 ? 12.576 -4.045 -16.331 1.00 98.31 97 LEU A O 1
ATOM 736 N N . SER A 1 98 ? 10.870 -2.900 -15.420 1.00 98.38 98 SER A N 1
ATOM 737 C CA . SER A 1 98 ? 10.319 -2.424 -16.693 1.00 98.38 98 SER A CA 1
ATOM 738 C C . SER A 1 98 ? 11.359 -1.637 -17.488 1.00 98.38 98 SER A C 1
ATOM 740 O O . SER A 1 98 ? 11.607 -1.960 -18.646 1.00 98.38 98 SER A O 1
ATOM 742 N N . MET A 1 99 ? 12.048 -0.682 -16.852 1.00 98.38 99 MET A N 1
ATOM 743 C CA . MET A 1 99 ? 13.123 0.080 -17.500 1.00 98.38 99 MET A CA 1
ATOM 744 C C . MET A 1 99 ? 14.253 -0.826 -18.005 1.00 98.38 99 MET A C 1
ATOM 746 O O . MET A 1 99 ? 14.772 -0.631 -19.103 1.00 98.38 99 MET A O 1
ATOM 750 N N . THR A 1 100 ? 14.621 -1.845 -17.224 1.00 98.50 100 THR A N 1
ATOM 751 C CA . THR A 1 100 ? 15.660 -2.814 -17.606 1.00 98.50 100 THR A CA 1
ATOM 752 C C . THR A 1 100 ? 15.240 -3.634 -18.827 1.00 98.50 100 THR A C 1
ATOM 754 O O . THR A 1 100 ? 16.039 -3.843 -19.742 1.00 98.50 100 THR A O 1
ATOM 757 N N . VAL A 1 101 ? 13.981 -4.071 -18.871 1.00 98.69 101 VAL A N 1
ATOM 758 C CA . VAL A 1 101 ? 13.406 -4.814 -19.998 1.00 98.69 101 VAL A CA 1
ATOM 759 C C . VAL A 1 101 ? 13.326 -3.938 -21.246 1.00 98.69 101 VAL A C 1
ATOM 761 O O . VAL A 1 101 ? 13.682 -4.399 -22.329 1.00 98.69 101 VAL A O 1
ATOM 764 N N . ASP A 1 102 ? 12.905 -2.681 -21.117 1.00 98.25 102 ASP A N 1
ATOM 765 C CA . ASP A 1 102 ? 12.824 -1.744 -22.241 1.00 98.25 102 ASP A CA 1
ATOM 766 C C . ASP A 1 102 ? 14.214 -1.432 -22.807 1.00 98.25 102 ASP A C 1
ATOM 768 O O . ASP A 1 102 ? 14.423 -1.498 -24.020 1.00 98.25 102 ASP A O 1
ATOM 772 N N . MET A 1 103 ? 15.199 -1.207 -21.931 1.00 98.56 103 MET A N 1
ATOM 773 C CA . MET A 1 103 ? 16.602 -1.067 -22.322 1.00 98.56 103 MET A CA 1
ATOM 774 C C . MET A 1 103 ? 17.117 -2.326 -23.028 1.00 98.56 103 MET A C 1
ATOM 776 O O . MET A 1 103 ? 17.815 -2.222 -24.037 1.00 98.56 103 MET A O 1
ATOM 780 N N . TYR A 1 104 ? 16.781 -3.516 -22.524 1.00 98.69 104 TYR A N 1
ATOM 781 C CA . TYR A 1 104 ? 17.177 -4.776 -23.149 1.00 98.69 104 TYR A CA 1
ATOM 782 C C . TYR A 1 104 ? 16.567 -4.931 -24.546 1.00 98.69 104 TYR A C 1
ATOM 784 O O . TYR A 1 104 ? 17.290 -5.238 -25.492 1.00 98.69 104 TYR A O 1
ATOM 792 N N . LYS A 1 105 ? 15.268 -4.658 -24.701 1.00 98.25 105 LYS A N 1
ATOM 793 C CA . LYS A 1 105 ? 14.580 -4.703 -26.000 1.00 98.25 105 LYS A CA 1
ATOM 794 C C . LYS A 1 105 ? 15.209 -3.743 -27.006 1.00 98.25 105 LYS A C 1
ATOM 796 O O . LYS A 1 105 ? 15.492 -4.147 -28.131 1.00 98.25 105 LYS A O 1
ATOM 801 N N . GLU A 1 106 ? 15.477 -2.505 -26.596 1.00 98.31 106 GLU A N 1
ATOM 802 C CA . GLU A 1 106 ? 16.145 -1.511 -27.443 1.00 98.31 106 GLU A CA 1
ATOM 803 C C . GLU A 1 106 ? 17.567 -1.953 -27.815 1.00 98.31 106 GLU A C 1
ATOM 805 O O . GLU A 1 106 ? 17.981 -1.840 -28.969 1.00 98.31 106 GLU A O 1
ATOM 810 N N . LYS A 1 107 ? 18.319 -2.507 -26.856 1.00 98.38 107 LYS A N 1
ATOM 811 C CA . LYS A 1 107 ? 19.671 -3.026 -27.092 1.00 98.38 107 LYS A CA 1
ATOM 812 C C . LYS A 1 107 ? 19.668 -4.155 -28.121 1.00 98.38 107 LYS A C 1
ATOM 814 O O . LYS A 1 107 ? 20.492 -4.125 -29.033 1.00 98.38 107 LYS A O 1
ATOM 819 N N . VAL A 1 108 ? 18.753 -5.118 -27.993 1.00 98.44 108 VAL A N 1
ATOM 820 C CA . VAL A 1 108 ? 18.605 -6.227 -28.949 1.00 98.44 108 VAL A CA 1
ATOM 821 C C . VAL A 1 108 ? 18.241 -5.691 -30.334 1.00 98.44 108 VAL A C 1
ATOM 823 O O . VAL A 1 108 ? 18.922 -6.019 -31.302 1.00 98.44 108 VAL A O 1
ATOM 826 N N . ALA A 1 109 ? 17.267 -4.782 -30.432 1.00 97.75 109 ALA A N 1
ATOM 827 C CA . ALA A 1 109 ? 16.875 -4.183 -31.709 1.00 97.75 109 ALA A CA 1
ATOM 828 C C . ALA A 1 109 ? 1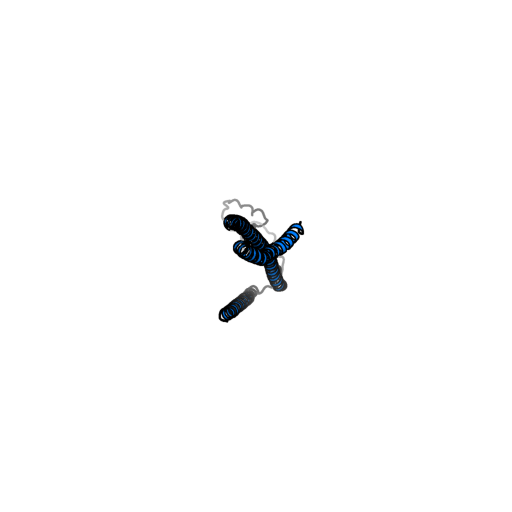8.037 -3.436 -32.394 1.00 97.75 109 ALA A C 1
ATOM 830 O O . ALA A 1 109 ? 18.267 -3.584 -33.596 1.00 97.75 109 ALA A O 1
ATOM 831 N N . ARG A 1 110 ? 18.828 -2.661 -31.636 1.00 97.19 110 ARG A N 1
ATOM 832 C CA . ARG A 1 110 ? 20.024 -1.987 -32.169 1.00 97.19 110 ARG A CA 1
ATOM 833 C C . ARG A 1 110 ? 21.118 -2.959 -32.578 1.00 97.19 110 ARG A C 1
ATOM 835 O O . ARG A 1 110 ? 21.829 -2.671 -33.534 1.00 97.19 110 ARG A O 1
ATOM 842 N N . GLN A 1 111 ? 21.271 -4.075 -31.873 1.00 97.62 111 GLN A N 1
ATOM 843 C CA . GLN A 1 111 ? 22.233 -5.108 -32.235 1.00 97.62 111 GLN A CA 1
ATOM 844 C C . GLN A 1 111 ? 21.850 -5.773 -33.562 1.00 97.62 111 GLN A C 1
ATOM 846 O O . GLN A 1 111 ? 22.709 -5.905 -34.431 1.00 97.62 111 GLN A O 1
ATOM 851 N N . GLU A 1 112 ? 20.572 -6.116 -33.751 1.00 97.31 112 GLU A N 1
ATOM 852 C CA . GLU A 1 112 ? 20.059 -6.674 -35.010 1.00 97.31 112 GLU A CA 1
ATOM 853 C C . GLU A 1 112 ? 20.296 -5.723 -36.190 1.00 97.31 112 GLU A C 1
ATOM 855 O O . GLU A 1 112 ? 20.810 -6.135 -37.230 1.00 97.31 112 GLU A O 1
ATOM 860 N N . ILE A 1 113 ? 19.999 -4.430 -36.015 1.00 96.88 113 ILE A N 1
ATOM 861 C CA . ILE A 1 113 ? 20.285 -3.413 -37.036 1.00 96.88 113 ILE A CA 1
ATOM 862 C C . ILE A 1 113 ? 21.797 -3.248 -37.228 1.00 96.88 113 ILE A C 1
ATOM 864 O O . ILE A 1 113 ? 22.258 -3.137 -38.360 1.00 96.88 113 ILE A O 1
ATOM 868 N N . GLY A 1 114 ? 22.579 -3.257 -36.147 1.00 96.50 114 GLY A N 1
ATOM 869 C CA . GLY A 1 114 ? 24.025 -3.048 -36.157 1.00 96.50 114 GLY A CA 1
ATOM 870 C C . GLY A 1 114 ? 24.781 -4.060 -37.018 1.00 96.50 114 GLY A C 1
ATOM 871 O O . GLY A 1 114 ? 25.703 -3.663 -37.729 1.00 96.50 114 GLY A O 1
ATOM 872 N N . VAL A 1 115 ? 24.343 -5.326 -37.041 1.00 96.44 115 VAL A N 1
ATOM 873 C CA . VAL A 1 115 ? 24.892 -6.370 -37.933 1.00 96.44 115 VAL A CA 1
ATOM 874 C C . VAL A 1 115 ? 24.764 -5.986 -39.412 1.00 96.44 115 VAL A C 1
ATOM 876 O O . VAL A 1 115 ? 25.615 -6.344 -40.222 1.00 96.44 115 VAL A O 1
ATOM 879 N N . LEU A 1 116 ? 23.732 -5.220 -39.771 1.00 96.00 116 LEU A N 1
ATOM 880 C CA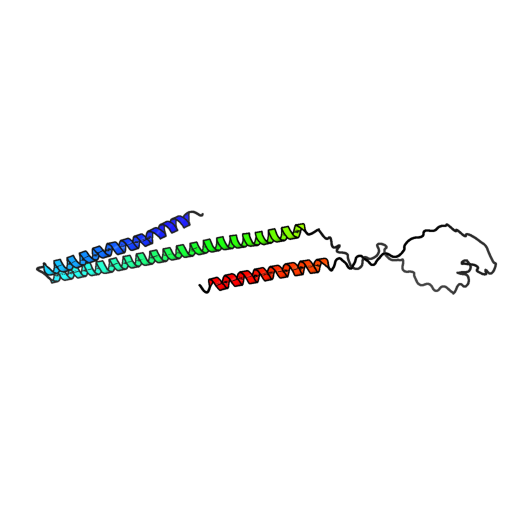 . LEU A 1 116 ? 23.480 -4.754 -41.136 1.00 96.00 116 LEU A CA 1
ATOM 881 C C . LEU A 1 116 ? 24.160 -3.409 -41.450 1.00 96.00 116 LEU A C 1
ATOM 883 O O . LEU A 1 116 ? 23.983 -2.872 -42.545 1.00 96.00 116 LEU A O 1
ATOM 887 N N . T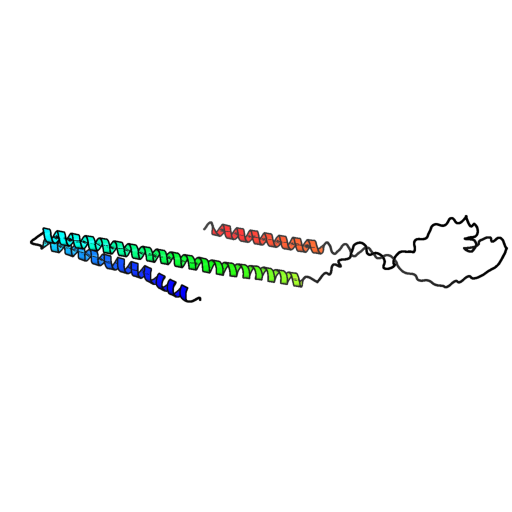HR A 1 117 ? 24.921 -2.842 -40.508 1.00 94.81 117 THR A N 1
ATOM 888 C CA . THR A 1 117 ? 25.619 -1.562 -40.684 1.00 94.81 117 THR A CA 1
ATOM 889 C C . THR A 1 117 ? 27.120 -1.747 -40.863 1.00 94.81 117 THR A C 1
ATOM 891 O O . THR A 1 117 ? 27.729 -2.662 -40.319 1.00 94.81 117 THR A O 1
ATOM 894 N N . ALA A 1 118 ? 27.736 -0.831 -41.607 1.00 93.00 118 ALA A N 1
ATOM 895 C CA . ALA A 1 118 ? 29.184 -0.702 -41.708 1.00 93.00 118 ALA A CA 1
ATOM 896 C C . ALA A 1 118 ? 29.585 0.731 -41.320 1.00 93.00 118 ALA A C 1
ATOM 898 O O . ALA A 1 118 ? 28.828 1.670 -41.598 1.00 93.00 118 ALA A O 1
ATOM 899 N N . PRO A 1 119 ? 30.757 0.937 -40.693 1.00 88.56 119 PRO A N 1
ATOM 900 C CA . PRO A 1 119 ? 31.213 2.269 -40.323 1.00 88.56 119 PRO A CA 1
ATOM 901 C C . PRO A 1 119 ? 31.423 3.125 -41.578 1.00 88.56 119 PRO A C 1
ATOM 903 O O . PRO A 1 119 ? 32.255 2.817 -42.429 1.00 88.56 119 PRO A O 1
ATOM 906 N N . SER A 1 120 ? 30.681 4.227 -41.681 1.00 88.56 120 SER A N 1
ATOM 907 C CA . SER A 1 120 ? 30.831 5.208 -42.757 1.00 88.56 120 SER A CA 1
ATOM 908 C C . SER A 1 120 ? 31.590 6.419 -42.233 1.00 88.56 120 SER A C 1
ATOM 910 O O . SER A 1 120 ? 31.049 7.215 -41.466 1.00 88.56 120 SER A O 1
ATOM 912 N N . LYS A 1 121 ? 32.846 6.579 -42.651 1.00 86.75 121 LYS A N 1
ATOM 913 C CA . LYS A 1 121 ? 33.624 7.783 -42.341 1.00 86.75 121 LYS A CA 1
ATOM 914 C C . LYS A 1 121 ? 33.182 8.896 -43.283 1.00 86.75 121 LYS A C 1
ATOM 916 O O . LYS A 1 121 ? 33.393 8.798 -44.488 1.00 86.75 121 LYS A O 1
ATOM 921 N N . ILE A 1 122 ? 32.565 9.938 -42.737 1.00 86.25 122 ILE A N 1
ATOM 922 C CA . ILE A 1 122 ? 32.291 11.169 -43.478 1.00 86.25 122 ILE A CA 1
ATOM 923 C C . ILE A 1 122 ? 33.471 12.100 -43.195 1.00 86.25 122 ILE A C 1
ATOM 925 O O . ILE A 1 122 ? 33.595 12.570 -42.062 1.00 86.25 122 ILE A O 1
ATOM 929 N N . PRO A 1 123 ? 34.380 12.324 -44.160 1.00 81.69 123 PRO A N 1
ATOM 930 C CA . PRO A 1 123 ? 35.483 13.245 -43.951 1.00 81.69 123 PRO A CA 1
ATOM 931 C C . PRO A 1 123 ? 34.919 14.654 -43.733 1.00 81.69 123 PRO A C 1
ATOM 933 O O . PRO A 1 123 ? 34.226 15.201 -44.590 1.00 81.69 123 PRO A O 1
ATOM 936 N N . CYS A 1 124 ? 35.200 15.232 -42.565 1.00 81.38 124 CYS A N 1
ATOM 937 C CA . CYS A 1 124 ? 34.919 16.636 -42.298 1.00 81.38 124 CYS A CA 1
ATOM 938 C C . CYS A 1 124 ? 36.050 17.454 -42.924 1.00 81.38 124 CYS A C 1
ATOM 940 O O . CYS A 1 124 ? 37.110 17.615 -42.325 1.00 81.38 124 CYS A O 1
ATOM 942 N N . VAL A 1 125 ? 35.854 17.889 -44.169 1.00 85.00 125 VAL A N 1
ATOM 943 C CA . VAL A 1 125 ? 36.808 18.744 -44.883 1.00 85.00 125 VAL A CA 1
ATOM 944 C C . VAL A 1 125 ? 36.294 20.183 -44.931 1.00 85.00 125 VAL A C 1
ATOM 946 O O . VAL A 1 125 ? 35.094 20.394 -45.138 1.00 85.00 125 VAL A O 1
ATOM 949 N N . PRO A 1 126 ? 37.165 21.192 -44.739 1.00 85.25 126 PRO A N 1
ATOM 950 C CA . PRO A 1 126 ? 36.773 22.578 -44.949 1.00 85.25 126 PRO A CA 1
ATOM 951 C C . PRO A 1 126 ? 36.404 22.784 -46.424 1.00 85.25 126 PRO A C 1
ATOM 953 O O . PRO A 1 126 ? 37.010 22.196 -47.319 1.00 85.25 126 PRO A O 1
ATOM 956 N N . LYS A 1 127 ? 35.399 23.630 -46.684 1.00 82.50 127 LYS A N 1
ATOM 957 C CA . LYS A 1 127 ? 34.866 23.870 -48.041 1.00 82.50 127 LYS A CA 1
ATOM 958 C C . LYS A 1 127 ? 35.905 24.438 -49.011 1.00 82.50 127 LYS A C 1
ATOM 960 O O . LYS A 1 127 ? 35.762 24.270 -50.215 1.00 82.50 127 LYS A O 1
ATOM 965 N N . ILE A 1 128 ? 36.910 25.135 -48.488 1.00 83.44 128 ILE A N 1
ATOM 966 C CA . ILE A 1 128 ? 37.996 25.735 -49.257 1.00 83.44 128 ILE A CA 1
ATOM 967 C C . ILE A 1 128 ? 39.288 25.404 -48.517 1.00 83.44 128 ILE A C 1
ATOM 969 O O . ILE A 1 128 ? 39.472 25.817 -47.373 1.00 83.44 128 ILE A O 1
ATOM 973 N N . VAL A 1 129 ? 40.163 24.645 -49.170 1.00 82.69 129 VAL A N 1
ATOM 974 C CA . VAL A 1 129 ? 41.543 24.424 -48.734 1.00 82.69 129 VAL A CA 1
ATOM 975 C C . VAL A 1 129 ? 42.420 25.259 -49.663 1.00 82.69 129 VAL A C 1
ATOM 977 O O . VAL A 1 129 ? 42.488 24.940 -50.851 1.00 82.69 129 VAL A O 1
ATOM 980 N N . PRO A 1 130 ? 43.049 26.344 -49.177 1.00 82.38 130 PRO A N 1
ATOM 981 C CA . PRO A 1 130 ? 44.013 27.087 -49.974 1.00 82.38 130 PRO A CA 1
ATOM 982 C C . PRO A 1 130 ? 45.154 26.166 -50.435 1.00 82.38 130 PRO A C 1
ATOM 984 O O . PRO A 1 130 ? 45.566 25.285 -49.673 1.00 82.38 130 PRO A O 1
ATOM 987 N N . PRO A 1 131 ? 45.672 26.337 -51.663 1.00 80.56 131 PRO A N 1
ATOM 988 C CA . PRO A 1 131 ? 46.809 25.556 -52.135 1.00 80.56 131 PRO A CA 1
ATOM 989 C C . PRO A 1 131 ? 48.017 25.749 -51.204 1.00 80.56 131 PRO A C 1
ATOM 991 O O . PRO A 1 131 ? 48.248 26.840 -50.691 1.00 80.56 131 PRO A O 1
ATOM 994 N N . ALA A 1 132 ? 48.813 24.693 -51.004 1.00 78.62 132 ALA A N 1
ATOM 995 C CA . ALA A 1 132 ? 49.960 24.705 -50.085 1.00 78.62 132 ALA A CA 1
ATOM 996 C C . ALA A 1 132 ? 51.082 25.684 -50.492 1.00 78.62 132 ALA A C 1
ATOM 998 O O . ALA A 1 132 ? 51.955 25.998 -49.686 1.00 78.62 132 ALA A O 1
ATOM 999 N N . ARG A 1 133 ? 51.075 26.160 -51.744 1.00 72.12 133 ARG A N 1
ATOM 1000 C CA . ARG A 1 133 ? 51.983 27.208 -52.215 1.00 72.12 133 ARG A CA 1
ATOM 1001 C C . ARG A 1 133 ? 51.467 28.571 -51.763 1.00 72.12 133 ARG A C 1
ATOM 1003 O O . ARG A 1 133 ? 50.356 28.967 -52.107 1.00 72.12 133 ARG A O 1
ATOM 1010 N N . SER A 1 134 ? 52.299 29.286 -51.016 1.00 66.50 134 SER A N 1
ATOM 1011 C CA . SER A 1 134 ? 52.033 30.627 -50.502 1.00 66.50 134 SER A CA 1
ATOM 1012 C C . SER A 1 134 ? 52.023 31.669 -51.626 1.00 66.50 134 SER A C 1
ATOM 1014 O O . SER A 1 134 ? 53.007 32.376 -51.793 1.00 66.50 134 SER A O 1
ATOM 1016 N N . GLY A 1 135 ? 50.924 31.753 -52.380 1.00 65.31 135 GLY A N 1
ATOM 1017 C CA . GLY A 1 135 ? 50.678 32.787 -53.389 1.00 65.31 135 GLY A CA 1
ATOM 1018 C C . GLY A 1 135 ? 51.619 32.726 -54.595 1.00 65.31 135 GLY A C 1
ATOM 1019 O O . GLY A 1 135 ? 52.830 32.561 -54.478 1.00 65.31 135 GLY A O 1
ATOM 1020 N N . GLU A 1 136 ? 51.078 32.882 -55.797 1.00 71.81 136 GLU A N 1
ATOM 1021 C CA . GLU A 1 136 ? 51.935 33.293 -56.908 1.00 71.81 136 GLU A CA 1
ATOM 1022 C C . GLU A 1 136 ? 52.503 34.682 -56.567 1.00 71.81 136 GLU A C 1
ATOM 1024 O O . GLU A 1 136 ? 51.760 35.513 -56.027 1.00 71.81 136 GLU A O 1
ATOM 1029 N N . PRO A 1 137 ? 53.804 34.949 -56.801 1.00 71.94 137 PRO A N 1
ATOM 1030 C CA . PRO A 1 137 ? 54.346 36.283 -56.599 1.00 71.94 137 PRO A CA 1
ATOM 1031 C C . PRO A 1 137 ? 53.500 37.254 -57.419 1.00 71.94 137 PRO A C 1
ATOM 1033 O O . PRO A 1 137 ? 53.339 37.085 -58.627 1.00 71.94 137 PRO A O 1
ATOM 1036 N N . LYS A 1 138 ? 52.897 38.233 -56.739 1.00 72.25 138 LYS A N 1
ATOM 1037 C CA . LYS A 1 138 ? 52.058 39.241 -57.380 1.00 72.25 138 LYS A CA 1
ATOM 1038 C C . LYS A 1 138 ? 52.931 39.984 -58.388 1.00 72.25 138 LYS A C 1
ATOM 1040 O O . LYS A 1 138 ? 53.794 40.755 -57.979 1.00 72.25 138 LYS A O 1
ATOM 1045 N N . ALA A 1 139 ? 52.725 39.723 -59.676 1.00 78.25 139 ALA A N 1
ATOM 1046 C CA . ALA A 1 139 ? 53.440 40.424 -60.730 1.00 78.25 139 ALA A CA 1
ATOM 1047 C C . ALA A 1 139 ? 53.131 41.922 -60.614 1.00 78.25 139 ALA A C 1
ATOM 1049 O O . ALA A 1 139 ? 51.966 42.332 -60.607 1.00 78.25 139 ALA A O 1
ATOM 1050 N N . GLU A 1 140 ? 54.174 42.728 -60.451 1.00 85.38 140 GLU A N 1
ATOM 1051 C CA . GLU A 1 140 ? 54.057 44.179 -60.476 1.00 85.38 140 GLU A CA 1
ATOM 1052 C C . GLU A 1 140 ? 53.802 44.633 -61.917 1.00 85.38 140 GLU A C 1
ATOM 1054 O O . GLU A 1 140 ? 54.366 44.088 -62.865 1.00 85.38 140 GLU A O 1
ATOM 1059 N N . TYR A 1 141 ? 52.888 45.587 -62.092 1.00 86.12 141 TYR A N 1
ATOM 1060 C CA . TYR A 1 141 ? 52.531 46.073 -63.419 1.00 86.12 141 TYR A CA 1
ATOM 1061 C C . TYR A 1 141 ? 53.612 47.024 -63.940 1.00 86.12 141 TYR A C 1
ATOM 1063 O O . TYR A 1 141 ? 53.783 48.119 -63.406 1.00 86.12 141 TYR A O 1
ATOM 1071 N N . GLU A 1 142 ? 54.277 46.638 -65.026 1.00 86.81 142 GLU A N 1
ATOM 1072 C CA . GLU A 1 142 ? 55.226 47.477 -65.758 1.00 86.81 142 GLU A CA 1
ATOM 1073 C C . GLU A 1 142 ? 54.678 47.808 -67.156 1.00 86.81 142 GLU A C 1
ATOM 1075 O O . GLU A 1 142 ? 54.138 46.947 -67.855 1.00 86.81 142 GLU A O 1
ATOM 1080 N N . ARG A 1 143 ? 54.798 49.073 -67.586 1.00 87.81 143 ARG A N 1
ATOM 1081 C CA . ARG A 1 143 ? 54.418 49.482 -68.947 1.00 87.81 143 ARG A CA 1
ATOM 1082 C C . ARG A 1 143 ? 55.525 49.112 -69.928 1.00 87.81 143 ARG A C 1
ATOM 1084 O O . ARG A 1 143 ? 56.494 49.852 -70.067 1.00 87.81 143 ARG A O 1
ATOM 1091 N N . VAL A 1 144 ? 55.328 48.019 -70.657 1.00 87.19 144 VAL A N 1
ATOM 1092 C CA . VAL A 1 144 ? 56.221 47.590 -71.741 1.00 87.19 144 VAL A CA 1
ATOM 1093 C C . VAL A 1 144 ? 55.608 47.986 -73.098 1.00 87.19 144 VAL A C 1
ATOM 1095 O O . VAL A 1 144 ? 54.422 47.726 -73.317 1.00 87.19 144 VAL A O 1
ATOM 1098 N N . PRO A 1 145 ? 56.356 48.644 -74.008 1.00 87.50 145 PRO A N 1
ATOM 1099 C CA . PRO A 1 145 ? 55.865 48.983 -75.346 1.00 87.50 145 PRO A CA 1
ATOM 1100 C C . PRO A 1 145 ? 55.572 47.728 -76.187 1.00 87.50 145 PRO A C 1
ATOM 1102 O O . PRO A 1 145 ? 56.121 46.655 -75.940 1.00 87.50 145 PRO A O 1
ATOM 1105 N N . ILE A 1 146 ? 54.711 47.864 -77.203 1.00 85.81 146 ILE A N 1
ATOM 1106 C CA . ILE A 1 146 ? 54.304 46.746 -78.070 1.00 85.81 146 ILE A CA 1
ATOM 1107 C C . ILE A 1 146 ? 55.524 46.220 -78.840 1.00 85.81 146 ILE A C 1
ATOM 1109 O O . ILE A 1 146 ? 56.093 46.930 -79.668 1.00 85.81 146 ILE A O 1
ATOM 1113 N N . SER A 1 147 ? 55.904 44.966 -78.576 1.00 83.38 147 SER A N 1
ATOM 1114 C CA . SER A 1 147 ? 56.960 44.265 -79.311 1.00 83.38 147 SER A CA 1
ATOM 1115 C C . SER A 1 147 ? 56.363 43.442 -80.448 1.00 83.38 147 SER A C 1
ATOM 1117 O O . SER A 1 147 ? 55.765 42.388 -80.214 1.00 83.38 147 SER A O 1
ATOM 1119 N N . TYR A 1 148 ? 56.569 43.905 -81.680 1.00 82.06 148 TYR A N 1
ATOM 1120 C CA . TYR A 1 148 ? 56.133 43.201 -82.889 1.00 82.06 148 TYR A CA 1
ATOM 1121 C C . TYR A 1 148 ? 56.969 41.952 -83.206 1.00 82.06 148 TYR A C 1
ATOM 1123 O O . TYR A 1 148 ? 56.510 41.130 -83.983 1.00 82.06 148 TYR A O 1
ATOM 1131 N N . ALA A 1 149 ? 58.129 41.775 -82.557 1.00 82.56 149 ALA A N 1
ATOM 1132 C CA . ALA A 1 149 ? 59.036 40.645 -82.787 1.00 82.56 149 ALA A CA 1
ATOM 1133 C C . ALA A 1 149 ? 58.903 39.498 -81.760 1.00 82.56 149 ALA A C 1
ATOM 1135 O O . ALA A 1 149 ? 59.567 38.467 -81.859 1.00 82.56 149 ALA A O 1
ATOM 1136 N N . SER A 1 150 ? 58.061 39.661 -80.729 1.00 83.31 150 SER A N 1
ATOM 1137 C CA . SER A 1 150 ? 57.952 38.715 -79.600 1.00 83.31 150 SER A CA 1
ATOM 1138 C C . SER A 1 150 ? 57.483 37.305 -79.989 1.00 83.31 150 SER A C 1
ATOM 1140 O O . SER A 1 150 ? 57.739 36.349 -79.256 1.00 83.31 150 SER A O 1
ATOM 1142 N N . LEU A 1 151 ? 56.839 37.163 -81.150 1.00 80.69 151 LEU A N 1
ATOM 1143 C CA . LEU A 1 151 ? 56.313 35.899 -81.668 1.00 80.69 151 LEU A CA 1
ATOM 1144 C C . LEU A 1 151 ? 57.040 35.405 -82.923 1.00 80.69 151 LEU A C 1
ATOM 1146 O O . LEU A 1 151 ? 56.694 34.341 -83.426 1.00 80.69 151 LEU A O 1
ATOM 1150 N N . ASP A 1 152 ? 58.078 36.100 -83.395 1.00 81.44 152 ASP A N 1
ATOM 1151 C CA . ASP A 1 152 ? 58.787 35.736 -84.635 1.00 81.44 152 ASP A CA 1
ATOM 1152 C C . ASP A 1 152 ? 59.480 34.369 -84.540 1.00 81.44 152 ASP A C 1
ATOM 1154 O O . ASP A 1 152 ? 59.711 33.698 -85.544 1.00 81.44 152 ASP A O 1
ATOM 1158 N N . SER A 1 153 ? 59.773 33.930 -83.313 1.00 79.44 153 SER A N 1
ATOM 1159 C CA . SER A 1 153 ? 60.338 32.611 -83.006 1.00 79.44 153 SER A CA 1
ATOM 1160 C C . SER A 1 153 ? 59.305 31.475 -82.962 1.00 79.44 153 SER A C 1
ATOM 1162 O O . SER A 1 153 ? 59.684 30.306 -82.872 1.00 79.44 153 SER A O 1
ATOM 1164 N N . VAL A 1 154 ? 58.007 31.791 -83.022 1.00 82.12 154 VAL A N 1
ATOM 1165 C CA . VAL A 1 154 ? 56.909 30.822 -82.947 1.00 82.12 154 VAL A CA 1
ATOM 1166 C C . VAL A 1 154 ? 56.318 30.618 -84.346 1.00 82.12 154 VAL A C 1
ATOM 1168 O O . VAL A 1 154 ? 55.666 31.497 -84.899 1.00 82.12 154 VAL A O 1
ATOM 1171 N N . GLY A 1 155 ? 56.506 29.428 -84.924 1.00 80.69 155 GLY A N 1
ATOM 1172 C CA . GLY A 1 155 ? 56.004 29.096 -86.264 1.00 80.69 155 GLY A CA 1
ATOM 1173 C C . GLY A 1 155 ? 56.972 29.494 -87.387 1.00 80.69 155 GLY A C 1
ATOM 1174 O O . GLY A 1 155 ? 58.159 29.199 -87.299 1.00 80.69 155 GLY A O 1
ATOM 1175 N N . HIS A 1 156 ? 56.458 30.115 -88.456 1.00 75.88 156 HIS A N 1
ATOM 1176 C CA . HIS A 1 156 ? 57.233 30.571 -89.624 1.00 75.88 156 HIS A CA 1
ATOM 1177 C C . HIS A 1 156 ? 57.239 32.108 -89.690 1.00 75.88 156 HIS A C 1
ATOM 1179 O O . HIS A 1 156 ? 56.657 32.698 -90.600 1.00 75.88 156 HIS A O 1
ATOM 1185 N N . GLY A 1 157 ? 57.814 32.755 -88.675 1.00 69.69 157 GLY A N 1
ATOM 1186 C CA . GLY A 1 157 ? 57.915 34.214 -88.612 1.00 69.69 157 GLY A CA 1
ATOM 1187 C C . GLY A 1 157 ? 58.859 34.786 -89.675 1.00 69.69 157 GLY A C 1
ATOM 1188 O O . GLY A 1 157 ? 59.782 34.108 -90.131 1.00 69.69 157 GLY A O 1
ATOM 1189 N N . ILE A 1 158 ? 58.630 36.042 -90.069 1.00 68.94 158 ILE A N 1
ATOM 1190 C CA . ILE A 1 158 ? 59.545 36.798 -90.930 1.00 68.94 158 ILE A CA 1
ATOM 1191 C C . ILE A 1 158 ? 60.396 37.702 -90.035 1.00 68.94 158 ILE A C 1
ATOM 1193 O O . ILE A 1 158 ? 59.892 38.623 -89.408 1.00 68.94 158 ILE A O 1
ATOM 1197 N N . TRP A 1 159 ? 61.682 37.380 -89.918 1.00 61.78 159 TRP A N 1
ATOM 1198 C CA . TRP A 1 159 ? 62.624 38.128 -89.088 1.00 61.78 159 TRP A CA 1
ATOM 1199 C C . TRP A 1 159 ? 63.362 39.160 -89.945 1.00 61.78 159 TRP A C 1
ATOM 1201 O O . TRP A 1 159 ? 63.951 38.802 -90.970 1.00 61.78 159 TRP A O 1
ATOM 1211 N N . ASP A 1 160 ? 63.387 40.423 -89.519 1.00 60.41 160 ASP A N 1
ATOM 1212 C CA . ASP A 1 160 ? 64.286 41.417 -90.107 1.00 60.41 160 ASP A CA 1
ATOM 1213 C C . ASP A 1 160 ? 65.729 41.069 -89.704 1.00 60.41 160 ASP A C 1
ATOM 1215 O O . ASP A 1 160 ? 66.147 41.194 -88.552 1.00 60.41 160 ASP A O 1
ATOM 1219 N N . ASN A 1 161 ? 66.487 40.545 -90.670 1.00 47.75 161 ASN A N 1
ATOM 1220 C CA . ASN A 1 161 ? 67.800 39.928 -90.488 1.00 47.75 161 ASN A CA 1
ATOM 1221 C C . ASN A 1 161 ? 68.882 40.882 -89.961 1.00 47.75 161 ASN A C 1
ATOM 1223 O O . ASN A 1 161 ? 69.774 41.294 -90.699 1.00 47.75 161 ASN A O 1
ATOM 1227 N N . THR A 1 162 ? 68.911 41.106 -88.647 1.00 49.22 162 THR A N 1
ATOM 1228 C CA . THR A 1 162 ? 70.141 41.439 -87.919 1.00 49.22 162 THR A CA 1
ATOM 1229 C C . THR A 1 162 ? 70.246 40.663 -86.598 1.00 49.22 162 THR A C 1
ATOM 1231 O O . THR A 1 162 ? 69.869 41.166 -85.546 1.00 49.22 162 THR A O 1
ATOM 1234 N N . LYS A 1 163 ? 70.892 39.483 -86.694 1.00 38.12 163 LYS A N 1
ATOM 1235 C CA . LYS A 1 163 ? 71.673 38.717 -85.679 1.00 38.12 163 LYS A CA 1
ATOM 1236 C C . LYS A 1 163 ? 71.045 37.453 -85.031 1.00 38.12 163 LYS A C 1
ATOM 1238 O O . LYS A 1 163 ? 69.828 37.351 -84.964 1.00 38.12 163 LYS A O 1
ATOM 1243 N N . PRO A 1 164 ? 71.884 36.444 -84.664 1.00 41.62 164 PRO A N 1
ATOM 1244 C CA . PRO A 1 164 ? 71.611 35.035 -84.976 1.00 41.62 164 PRO A CA 1
ATOM 1245 C C . PRO A 1 164 ? 71.239 34.111 -83.795 1.00 41.62 164 PRO A C 1
ATOM 1247 O O . PRO A 1 164 ? 71.805 34.206 -82.713 1.00 41.62 164 PRO A O 1
ATOM 1250 N N . VAL A 1 165 ? 70.361 33.153 -84.130 1.00 41.22 165 VAL A N 1
ATOM 1251 C CA . VAL A 1 165 ? 70.351 31.689 -83.876 1.00 41.22 165 VAL A CA 1
ATOM 1252 C C . VAL A 1 165 ? 70.543 31.125 -82.455 1.00 41.22 165 VAL A C 1
ATOM 1254 O O . VAL A 1 165 ? 71.598 31.247 -81.843 1.00 41.22 165 VAL A O 1
ATOM 1257 N N . GLY A 1 166 ? 69.592 30.251 -82.089 1.00 34.09 166 GLY A N 1
ATOM 1258 C CA . GLY A 1 166 ? 69.794 29.060 -81.245 1.00 34.09 166 GLY A CA 1
ATOM 1259 C C . GLY A 1 166 ? 68.917 29.082 -79.989 1.00 34.09 166 GLY A C 1
ATOM 1260 O O . GLY A 1 166 ? 68.949 30.048 -79.249 1.00 34.09 166 GLY A O 1
ATOM 1261 N N . VAL A 1 167 ? 68.111 28.080 -79.636 1.00 34.84 167 VAL A N 1
ATOM 1262 C CA . VAL A 1 167 ? 68.172 26.643 -79.920 1.00 34.84 167 VAL A CA 1
ATOM 1263 C C . VAL A 1 167 ? 66.755 26.066 -79.853 1.00 34.84 167 VAL A C 1
ATOM 1265 O O . VAL A 1 167 ? 66.013 26.289 -78.900 1.00 34.84 167 VAL A O 1
ATOM 1268 N N . CYS A 1 168 ? 66.417 25.275 -80.866 1.00 29.58 168 CYS A N 1
ATOM 1269 C CA . CYS A 1 168 ? 65.264 24.390 -80.899 1.00 29.58 168 CYS A CA 1
ATOM 1270 C C . CYS A 1 168 ? 65.553 23.160 -80.017 1.00 29.58 168 CYS A C 1
ATOM 1272 O O . CYS A 1 168 ? 66.592 22.519 -80.189 1.00 29.58 168 CYS A O 1
ATOM 1274 N N . ARG A 1 169 ? 64.648 22.792 -79.099 1.00 29.88 169 ARG A N 1
ATOM 1275 C CA . ARG A 1 169 ? 64.687 21.486 -78.421 1.00 29.88 169 ARG A CA 1
ATOM 1276 C C . ARG A 1 169 ? 63.304 20.844 -78.470 1.00 29.88 169 ARG A C 1
ATOM 1278 O O . ARG A 1 169 ? 62.422 21.169 -77.686 1.00 29.88 169 ARG A O 1
ATOM 1285 N N . VAL A 1 170 ? 63.142 19.925 -79.416 1.00 32.00 170 VAL A N 1
ATOM 1286 C CA . VAL A 1 170 ? 62.037 18.964 -79.467 1.00 32.00 170 VAL A CA 1
ATOM 1287 C C . VAL A 1 170 ? 62.417 17.759 -78.606 1.00 32.00 170 VAL A C 1
ATOM 1289 O O . VAL A 1 170 ? 63.459 17.157 -78.850 1.00 32.00 170 VAL A O 1
ATOM 1292 N N . ILE A 1 171 ? 61.565 17.377 -77.645 1.00 30.64 171 ILE A N 1
ATOM 1293 C CA . ILE A 1 171 ? 61.489 16.010 -77.096 1.00 30.64 171 ILE A CA 1
ATOM 1294 C C . ILE A 1 171 ? 60.003 15.613 -76.949 1.00 30.64 171 ILE A C 1
ATOM 1296 O O . ILE A 1 171 ? 59.345 15.977 -75.985 1.00 30.64 171 ILE A O 1
ATOM 1300 N N . VAL A 1 172 ? 59.489 14.970 -78.005 1.00 26.47 172 VAL A N 1
ATOM 1301 C CA . VAL A 1 172 ? 58.942 13.593 -78.091 1.00 26.47 172 VAL A CA 1
ATOM 1302 C C . VAL A 1 172 ? 57.810 13.093 -77.146 1.00 26.47 172 VAL A C 1
ATOM 1304 O O . VAL A 1 172 ? 57.944 13.060 -75.931 1.00 26.47 172 VAL A O 1
ATOM 1307 N N . CYS A 1 173 ? 56.803 12.504 -77.824 1.00 24.92 173 CYS A N 1
ATOM 1308 C CA . CYS A 1 173 ? 55.902 11.365 -77.516 1.00 24.92 173 CYS A CA 1
ATOM 1309 C C . CYS A 1 173 ? 54.5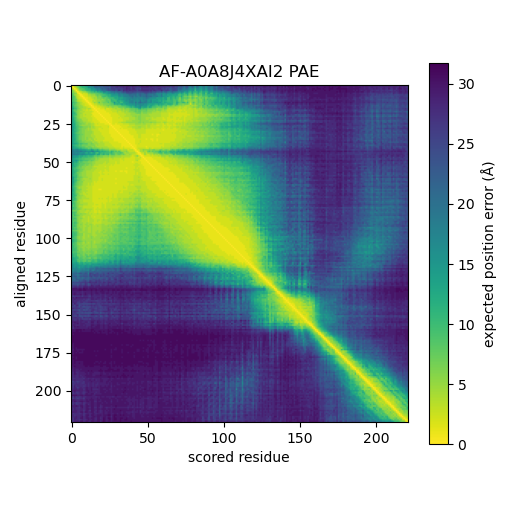93 11.505 -76.705 1.00 24.92 173 CYS A C 1
ATOM 1311 O O . CYS A 1 173 ? 54.582 11.664 -75.493 1.00 24.92 173 CYS A O 1
ATOM 1313 N N . MET A 1 174 ? 53.496 11.261 -77.445 1.00 26.92 174 MET A N 1
ATOM 1314 C CA . MET A 1 174 ? 52.402 10.285 -77.236 1.00 26.92 174 MET A CA 1
ATOM 1315 C C . MET A 1 174 ? 52.042 9.817 -75.812 1.00 26.92 174 MET A C 1
ATOM 1317 O O . MET A 1 174 ? 52.840 9.164 -75.151 1.00 26.92 174 MET A O 1
ATOM 1321 N N . SER A 1 175 ? 50.745 9.887 -75.484 1.00 33.28 175 SER A N 1
ATOM 1322 C CA . SER A 1 175 ? 49.969 8.704 -75.066 1.00 33.28 175 SER A CA 1
ATOM 1323 C C . SER A 1 175 ? 48.464 8.961 -75.202 1.00 33.28 175 SER A C 1
ATOM 1325 O O . SER A 1 175 ? 47.977 10.061 -74.950 1.00 33.28 175 SER A O 1
ATOM 1327 N N . GLN A 1 176 ? 47.748 7.931 -75.640 1.00 37.69 176 GLN A N 1
ATOM 1328 C CA . GLN A 1 176 ? 46.338 7.911 -75.986 1.00 37.69 176 GLN A CA 1
ATOM 1329 C C . GLN A 1 176 ? 45.561 7.103 -74.943 1.00 37.69 176 GLN A C 1
ATOM 1331 O O . GLN A 1 176 ? 45.688 5.887 -74.912 1.00 37.69 176 GLN A O 1
ATOM 1336 N N . SER A 1 177 ? 44.753 7.781 -74.128 1.00 35.72 177 SER A N 1
ATOM 1337 C CA . SER A 1 177 ? 43.592 7.275 -73.365 1.00 35.72 177 SER A CA 1
ATOM 1338 C C . SER A 1 177 ? 43.185 8.409 -72.421 1.00 35.72 177 SER A C 1
ATOM 1340 O O . SER A 1 177 ? 44.028 8.903 -71.688 1.00 35.72 177 SER A O 1
ATOM 1342 N N . GLU A 1 178 ? 41.972 8.948 -72.464 1.00 34.00 178 GLU A N 1
ATOM 1343 C CA . GLU A 1 178 ? 40.865 8.394 -71.686 1.00 34.00 178 GLU A CA 1
ATOM 1344 C C . GLU A 1 178 ? 39.522 8.840 -72.280 1.00 34.00 178 GLU A C 1
ATOM 1346 O O . GLU A 1 178 ? 39.174 10.020 -72.333 1.00 34.00 178 GLU A O 1
ATOM 1351 N N . TRP A 1 179 ? 38.756 7.848 -72.724 1.00 30.70 179 TRP A N 1
ATOM 1352 C CA . TRP A 1 179 ? 37.331 7.967 -72.979 1.00 30.70 179 TRP A CA 1
ATOM 1353 C C . TRP A 1 179 ? 36.576 8.019 -71.646 1.00 30.70 179 TRP A C 1
ATOM 1355 O O . TRP A 1 179 ? 36.743 7.148 -70.797 1.00 30.70 179 TRP A O 1
ATOM 1365 N N . LEU A 1 180 ? 35.722 9.037 -71.516 1.00 41.53 180 LEU A N 1
ATOM 1366 C CA . LEU A 1 180 ? 34.418 9.037 -70.843 1.00 41.53 180 LEU A CA 1
ATOM 1367 C C . LEU A 1 180 ? 34.140 7.851 -69.903 1.00 41.53 180 LEU A C 1
ATOM 1369 O O . LEU A 1 180 ? 33.758 6.790 -70.378 1.00 41.53 180 LEU A O 1
ATOM 1373 N N . ASN A 1 181 ? 34.183 8.063 -68.584 1.00 39.00 181 ASN A N 1
ATOM 1374 C CA . ASN A 1 181 ? 33.370 7.299 -67.627 1.00 39.00 181 ASN A CA 1
ATOM 1375 C C . ASN A 1 181 ? 33.280 8.018 -66.275 1.00 39.00 181 ASN A C 1
ATOM 1377 O O . ASN A 1 181 ? 33.936 7.655 -65.306 1.00 39.00 181 ASN A O 1
ATOM 1381 N N . PHE A 1 182 ? 32.430 9.042 -66.191 1.00 33.94 182 PHE A N 1
ATOM 1382 C CA . PHE A 1 182 ? 32.064 9.639 -64.904 1.00 33.94 182 PHE A CA 1
ATOM 1383 C C . PHE A 1 182 ? 30.595 10.059 -64.876 1.00 33.94 182 PHE A C 1
ATOM 1385 O O . PHE A 1 182 ? 30.278 11.214 -64.637 1.00 33.94 182 PHE A O 1
ATOM 1392 N N . HIS A 1 183 ? 29.668 9.125 -65.129 1.00 40.88 183 HIS A N 1
ATOM 1393 C CA . HIS A 1 183 ? 28.257 9.344 -64.779 1.00 40.88 183 HIS A CA 1
ATOM 1394 C C . HIS A 1 183 ? 27.421 8.049 -64.716 1.00 40.88 183 HIS A C 1
ATOM 1396 O O . HIS A 1 183 ? 26.441 7.906 -65.434 1.00 40.88 183 HIS A O 1
ATOM 1402 N N . SER A 1 184 ? 27.775 7.073 -63.864 1.00 38.88 184 SER A N 1
ATOM 1403 C CA . SER A 1 184 ? 26.854 5.942 -63.599 1.00 38.88 184 SER A CA 1
ATOM 1404 C C . SER A 1 184 ? 27.050 5.211 -62.259 1.00 38.88 184 SER A C 1
ATOM 1406 O O . SER A 1 184 ? 26.991 3.990 -62.188 1.00 38.88 184 SER A O 1
ATOM 1408 N N . VAL A 1 185 ? 27.280 5.935 -61.154 1.00 43.09 185 VAL A N 1
ATOM 1409 C CA . VAL A 1 185 ? 27.230 5.328 -59.794 1.00 43.09 185 VAL A CA 1
ATOM 1410 C C . VAL A 1 185 ? 26.304 6.088 -58.830 1.00 43.09 185 VAL A C 1
ATOM 1412 O O . VAL A 1 185 ? 26.009 5.621 -57.731 1.00 43.09 185 VAL A O 1
ATOM 1415 N N . PHE A 1 186 ? 25.728 7.222 -59.241 1.00 40.16 186 PHE A N 1
ATOM 1416 C CA . PHE A 1 186 ? 24.927 8.059 -58.338 1.00 40.16 186 PHE A CA 1
ATOM 1417 C C . PHE A 1 186 ? 23.425 7.741 -58.270 1.00 40.16 186 PHE A C 1
ATOM 1419 O O . PHE A 1 186 ? 22.722 8.354 -57.467 1.00 40.16 186 PHE A O 1
ATOM 1426 N N . TYR A 1 187 ? 22.921 6.759 -59.029 1.00 44.81 187 TYR A N 1
ATOM 1427 C CA . TYR A 1 187 ? 21.472 6.516 -59.121 1.00 44.81 187 TYR A CA 1
ATOM 1428 C C . TYR A 1 187 ? 20.934 5.226 -58.482 1.00 44.81 187 TYR A C 1
ATOM 1430 O O . TYR A 1 187 ? 19.720 5.110 -58.332 1.00 44.81 187 TYR A O 1
ATOM 1438 N N . LEU A 1 188 ? 21.774 4.301 -57.995 1.00 46.72 188 LEU A N 1
ATOM 1439 C CA . LEU A 1 188 ? 21.275 3.072 -57.341 1.00 46.72 188 LEU A CA 1
ATOM 1440 C C . LEU A 1 188 ? 21.283 3.093 -55.803 1.00 46.72 188 LEU A C 1
ATOM 1442 O O . LEU A 1 188 ? 20.589 2.295 -55.178 1.00 46.72 188 LEU A O 1
ATOM 1446 N N . LYS A 1 189 ? 21.987 4.032 -55.155 1.00 40.72 189 LYS A N 1
ATOM 1447 C CA . LYS A 1 189 ? 22.100 4.043 -53.680 1.00 40.72 189 LYS A CA 1
ATOM 1448 C C . LYS A 1 189 ? 20.940 4.745 -52.957 1.00 40.72 189 LYS A C 1
ATOM 1450 O O . LYS A 1 189 ? 20.742 4.522 -51.766 1.00 40.72 189 LYS A O 1
ATOM 1455 N N . LYS A 1 190 ? 20.122 5.536 -53.668 1.00 42.69 190 LYS A N 1
ATOM 1456 C CA . LYS A 1 190 ? 18.929 6.202 -53.100 1.00 42.69 190 LYS A CA 1
ATOM 1457 C C . LYS A 1 190 ? 17.660 5.334 -53.091 1.00 42.69 190 LYS A C 1
ATOM 1459 O O . LYS A 1 190 ? 16.763 5.607 -52.301 1.00 42.69 190 LYS A O 1
ATOM 1464 N N . GLN A 1 191 ? 17.589 4.271 -53.897 1.00 42.72 191 GLN A N 1
ATOM 1465 C CA . GLN A 1 191 ? 16.409 3.391 -53.970 1.00 42.72 191 GLN A CA 1
ATOM 1466 C C . GLN A 1 191 ? 16.344 2.361 -52.821 1.00 42.72 191 GLN A C 1
ATOM 1468 O O . GLN A 1 191 ? 15.256 2.040 -52.345 1.00 42.72 191 GLN A O 1
ATOM 1473 N N . CYS A 1 192 ? 17.481 1.884 -52.299 1.00 43.94 192 CYS A N 1
ATOM 1474 C CA . CYS A 1 192 ? 17.477 0.865 -51.235 1.00 43.94 192 CYS A CA 1
ATOM 1475 C C . CYS A 1 192 ? 17.154 1.418 -49.835 1.00 43.94 192 CYS A C 1
ATOM 1477 O O . CYS A 1 192 ? 16.514 0.732 -49.040 1.00 43.94 192 CYS A O 1
ATOM 1479 N N . ILE A 1 193 ? 17.519 2.668 -49.535 1.00 50.69 193 ILE A N 1
ATOM 1480 C CA . ILE A 1 193 ? 17.288 3.266 -48.205 1.00 50.69 193 ILE A CA 1
ATOM 1481 C C . ILE A 1 193 ? 15.797 3.586 -47.988 1.00 50.69 193 ILE A C 1
ATOM 1483 O O . ILE A 1 193 ? 15.281 3.430 -46.881 1.00 50.69 193 ILE A O 1
ATOM 1487 N N . PHE A 1 194 ? 15.062 3.939 -49.049 1.00 44.34 194 PHE A N 1
ATOM 1488 C CA . PHE A 1 194 ? 13.640 4.279 -48.940 1.00 44.34 194 PHE A CA 1
ATOM 1489 C C . PHE A 1 194 ? 12.745 3.050 -48.685 1.00 44.34 194 PHE A C 1
ATOM 1491 O O . PHE A 1 194 ? 11.759 3.145 -47.956 1.00 44.34 194 PHE A O 1
ATOM 1498 N N . LYS A 1 195 ? 13.114 1.864 -49.195 1.00 48.88 195 LYS A N 1
ATOM 1499 C CA . LYS A 1 195 ? 12.357 0.614 -48.972 1.00 48.88 195 LYS A CA 1
ATOM 1500 C C . LYS A 1 195 ? 12.475 0.069 -47.540 1.00 48.88 195 LYS A C 1
ATOM 1502 O O . LYS A 1 195 ? 11.509 -0.497 -47.034 1.00 48.88 195 LYS A O 1
ATOM 1507 N N . ILE A 1 196 ? 13.610 0.271 -46.865 1.00 54.28 196 ILE A N 1
ATOM 1508 C CA . ILE A 1 196 ? 13.840 -0.233 -45.497 1.00 54.28 196 ILE A CA 1
ATOM 1509 C C . ILE A 1 196 ? 13.100 0.627 -44.459 1.00 54.28 196 ILE A C 1
ATOM 1511 O O . ILE A 1 196 ? 12.431 0.091 -43.575 1.00 54.28 196 ILE A O 1
ATOM 1515 N N . ILE A 1 197 ? 13.111 1.955 -44.622 1.00 51.22 197 ILE A N 1
ATOM 1516 C CA . ILE A 1 197 ? 12.419 2.882 -43.709 1.00 51.22 197 ILE A CA 1
ATOM 1517 C C . ILE A 1 197 ? 10.889 2.727 -43.809 1.00 51.22 197 ILE A C 1
ATOM 1519 O O . ILE A 1 197 ? 10.197 2.723 -42.788 1.00 51.22 197 ILE A O 1
ATOM 1523 N N . PHE A 1 198 ? 10.346 2.508 -45.015 1.00 44.41 198 PHE A N 1
ATOM 1524 C CA . PHE A 1 198 ? 8.900 2.318 -45.204 1.00 44.41 198 PHE A CA 1
ATOM 1525 C C . PHE A 1 198 ? 8.387 0.931 -44.775 1.00 44.41 198 PHE A C 1
ATOM 1527 O O . PHE A 1 198 ? 7.224 0.803 -44.387 1.00 44.41 198 PHE A O 1
ATOM 1534 N N . SER A 1 199 ? 9.235 -0.104 -44.795 1.00 42.78 199 SER A N 1
ATOM 1535 C CA . SER A 1 199 ? 8.878 -1.440 -44.288 1.00 42.78 199 SER A CA 1
ATOM 1536 C C . SER A 1 199 ? 8.824 -1.469 -42.753 1.00 42.78 199 SER A C 1
ATOM 1538 O O . SER A 1 199 ? 7.918 -2.059 -42.161 1.00 42.78 199 SER A O 1
ATOM 1540 N N . HIS A 1 200 ? 9.724 -0.737 -42.087 1.00 48.81 200 HIS A N 1
ATOM 1541 C CA . HIS A 1 200 ? 9.779 -0.710 -40.625 1.00 48.81 200 HIS A CA 1
ATOM 1542 C C . HIS A 1 200 ? 8.632 0.102 -39.985 1.00 48.81 200 HIS A C 1
ATOM 1544 O O . HIS A 1 200 ? 8.048 -0.333 -38.990 1.00 48.81 200 HIS A O 1
ATOM 1550 N N . GLN A 1 201 ? 8.215 1.217 -40.601 1.00 43.41 201 GLN A N 1
ATOM 1551 C CA . GLN A 1 201 ? 7.056 2.002 -40.139 1.00 43.41 201 GLN A CA 1
ATOM 1552 C C . GLN A 1 201 ? 5.719 1.254 -40.300 1.00 43.41 201 GLN A C 1
ATOM 1554 O O . GLN A 1 201 ? 4.819 1.393 -39.469 1.00 43.41 201 GLN A O 1
ATOM 1559 N N . ARG A 1 202 ? 5.593 0.387 -41.315 1.00 42.81 202 ARG A N 1
ATOM 1560 C CA . ARG A 1 202 ? 4.372 -0.401 -41.558 1.00 42.81 202 ARG A CA 1
ATOM 1561 C C . ARG A 1 202 ? 4.169 -1.520 -40.525 1.00 42.81 202 ARG A C 1
ATOM 1563 O O . ARG A 1 202 ? 3.035 -1.771 -40.122 1.00 42.81 202 ARG A O 1
ATOM 1570 N N . ASN A 1 203 ? 5.247 -2.142 -40.041 1.00 49.19 203 ASN A N 1
ATOM 1571 C CA . ASN A 1 203 ? 5.167 -3.175 -38.998 1.00 49.19 203 ASN A CA 1
ATOM 1572 C C . ASN A 1 203 ? 4.933 -2.590 -37.593 1.00 49.19 203 ASN A C 1
ATOM 1574 O O . ASN A 1 203 ? 4.210 -3.186 -36.795 1.00 49.19 203 ASN A O 1
ATOM 1578 N N . SER A 1 204 ? 5.449 -1.388 -37.311 1.00 48.66 204 SER A N 1
ATOM 1579 C CA . SER A 1 204 ? 5.258 -0.725 -36.012 1.00 48.66 204 SER A CA 1
ATOM 1580 C C . SER A 1 204 ? 3.814 -0.227 -35.798 1.00 48.66 204 SER A C 1
ATOM 1582 O O . SER A 1 204 ? 3.281 -0.324 -34.690 1.00 48.66 204 SER A O 1
ATOM 1584 N N . LEU A 1 205 ? 3.112 0.209 -36.858 1.00 50.53 205 LEU A N 1
ATOM 1585 C CA . LEU A 1 205 ? 1.679 0.541 -36.774 1.00 50.53 205 LEU A CA 1
ATOM 1586 C C . LEU A 1 205 ? 0.776 -0.694 -36.605 1.00 50.53 205 LEU A C 1
ATOM 1588 O O . LEU A 1 205 ? -0.230 -0.618 -35.899 1.00 50.53 205 LEU A O 1
ATOM 1592 N N . LYS A 1 206 ? 1.132 -1.839 -37.202 1.00 48.81 206 LYS A N 1
ATOM 1593 C CA . LYS A 1 206 ? 0.327 -3.071 -37.124 1.00 48.81 206 LYS A CA 1
ATOM 1594 C C . LYS A 1 206 ? 0.333 -3.677 -35.710 1.00 48.81 206 LYS A C 1
ATOM 1596 O O . LYS A 1 206 ? -0.712 -4.100 -35.225 1.00 48.81 206 LYS A O 1
ATOM 1601 N N . LEU A 1 207 ? 1.466 -3.606 -35.003 1.00 52.78 207 LEU A N 1
ATOM 1602 C CA . LEU A 1 207 ? 1.589 -4.020 -33.594 1.00 52.78 207 LEU A CA 1
ATOM 1603 C C . LEU A 1 207 ? 0.854 -3.079 -32.622 1.00 52.78 207 LEU A C 1
ATOM 1605 O O . LEU A 1 207 ? 0.278 -3.528 -31.632 1.00 52.78 207 LEU A O 1
ATOM 1609 N N . ARG A 1 208 ? 0.807 -1.775 -32.924 1.00 51.59 208 ARG A N 1
ATOM 1610 C CA . ARG A 1 208 ? 0.123 -0.772 -32.088 1.00 51.59 208 ARG A CA 1
ATOM 1611 C C . ARG A 1 208 ? -1.410 -0.797 -32.240 1.00 51.59 208 ARG A C 1
ATOM 1613 O O . ARG A 1 208 ? -2.117 -0.337 -31.346 1.00 51.59 208 ARG A O 1
ATOM 1620 N N . LEU A 1 209 ? -1.925 -1.351 -33.342 1.00 53.12 209 LEU A N 1
ATOM 1621 C CA . LEU A 1 209 ? -3.358 -1.600 -33.553 1.00 53.12 209 LEU A CA 1
ATOM 1622 C C . LEU A 1 209 ? -3.823 -2.916 -32.905 1.00 53.12 209 LEU A C 1
ATOM 1624 O O . LEU A 1 209 ? -4.901 -2.946 -32.315 1.00 53.12 209 LEU A O 1
ATOM 1628 N N . LEU A 1 210 ? -2.989 -3.962 -32.909 1.00 51.38 210 LEU A N 1
ATOM 1629 C CA . LEU A 1 210 ? -3.287 -5.236 -32.236 1.00 51.38 210 LEU A CA 1
ATOM 1630 C C . LEU A 1 210 ? -3.330 -5.110 -30.701 1.00 51.38 210 LEU A C 1
ATOM 1632 O O . LEU A 1 210 ? -4.215 -5.688 -30.073 1.00 51.38 210 LEU A O 1
ATOM 1636 N N . SER A 1 211 ? -2.473 -4.282 -30.085 1.00 52.47 211 SER A N 1
ATOM 1637 C CA . SER A 1 211 ? -2.534 -4.066 -28.625 1.00 52.47 211 SER A CA 1
ATOM 1638 C C . SER A 1 211 ? -3.759 -3.258 -28.174 1.00 52.47 211 SER A C 1
ATOM 1640 O O . SER A 1 211 ? -4.249 -3.443 -27.061 1.00 52.47 211 SER A O 1
ATOM 1642 N N . LYS A 1 212 ? -4.308 -2.396 -29.041 1.00 53.78 212 LYS A N 1
ATOM 1643 C CA . LYS A 1 212 ? -5.560 -1.672 -28.768 1.00 53.78 212 LYS A CA 1
ATOM 1644 C C . LYS A 1 212 ? -6.805 -2.544 -28.944 1.00 53.78 212 LYS A C 1
ATOM 1646 O O . LYS A 1 212 ? -7.804 -2.258 -28.293 1.00 53.78 212 LYS A O 1
ATOM 1651 N N . SER A 1 213 ? -6.750 -3.588 -29.776 1.00 46.16 213 SER A N 1
ATOM 1652 C CA . SER A 1 213 ? -7.873 -4.516 -29.971 1.00 46.16 213 SER A CA 1
ATOM 1653 C C . SER A 1 213 ? -8.060 -5.437 -28.760 1.00 46.16 213 SER A C 1
ATOM 1655 O O . SER A 1 213 ? -9.152 -5.491 -28.206 1.00 46.16 213 SER A O 1
ATOM 1657 N N . HIS A 1 214 ? -6.983 -6.042 -28.244 1.00 50.94 214 HIS A N 1
ATOM 1658 C CA . HIS A 1 214 ? -7.062 -6.878 -27.034 1.00 50.94 214 HIS A CA 1
ATOM 1659 C C . HIS A 1 214 ? -7.425 -6.089 -25.766 1.00 50.94 214 HIS A C 1
ATOM 1661 O O . HIS A 1 214 ? -8.045 -6.630 -24.855 1.00 50.94 214 HIS A O 1
ATOM 1667 N N . LYS A 1 215 ? -7.105 -4.789 -25.711 1.00 47.94 215 LYS A N 1
ATOM 1668 C CA . LYS A 1 215 ? -7.495 -3.921 -24.589 1.00 47.94 215 LYS A CA 1
ATOM 1669 C C . LYS A 1 215 ? -8.966 -3.479 -24.641 1.00 47.94 215 LYS A C 1
ATOM 1671 O O . LYS A 1 215 ? -9.474 -3.011 -23.632 1.00 47.94 215 LYS A O 1
ATOM 1676 N N . LYS A 1 216 ? -9.648 -3.611 -25.787 1.00 46.56 216 LYS A N 1
ATOM 1677 C CA . LYS A 1 216 ? -11.090 -3.333 -25.909 1.00 46.56 216 LYS A CA 1
ATOM 1678 C C . LYS A 1 216 ? -11.957 -4.553 -25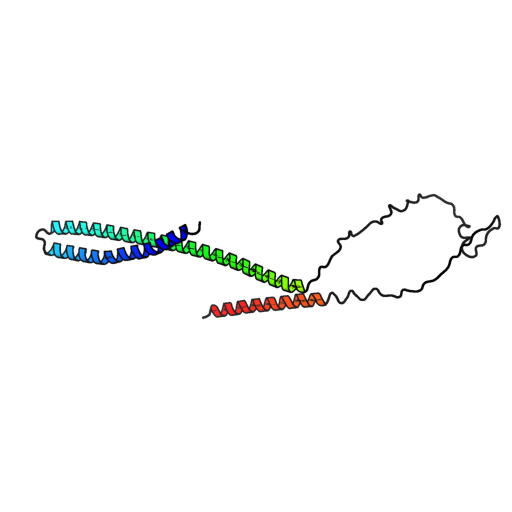.594 1.00 46.56 216 LYS A C 1
ATOM 1680 O O . LYS A 1 216 ? -13.030 -4.370 -25.037 1.00 46.56 216 LYS A O 1
ATOM 1685 N N . GLU A 1 217 ? -11.488 -5.768 -25.872 1.00 47.31 217 GLU A N 1
ATOM 1686 C CA . GLU A 1 217 ? -12.232 -6.989 -25.516 1.00 47.31 217 GLU A CA 1
ATOM 1687 C C . GLU A 1 217 ? -12.176 -7.321 -24.017 1.00 47.31 217 GLU A C 1
ATOM 1689 O O . GLU A 1 217 ? -13.129 -7.871 -23.484 1.00 47.31 217 GLU A O 1
ATOM 1694 N N . ALA A 1 218 ? -11.135 -6.888 -23.298 1.00 49.69 218 ALA A N 1
ATOM 1695 C CA . ALA A 1 218 ? -11.038 -7.061 -21.843 1.00 49.69 218 ALA A CA 1
ATOM 1696 C C . ALA A 1 218 ? -11.876 -6.058 -21.014 1.00 49.69 218 ALA A C 1
ATOM 1698 O O . ALA A 1 218 ? -11.816 -6.089 -19.790 1.00 49.69 218 ALA A O 1
ATOM 1699 N N . ILE A 1 219 ? -12.601 -5.134 -21.657 1.00 48.03 219 ILE A N 1
ATOM 1700 C CA . ILE A 1 219 ? -13.438 -4.114 -20.987 1.00 48.03 219 ILE A CA 1
ATOM 1701 C C . ILE A 1 219 ? -14.943 -4.380 -21.227 1.00 48.03 219 ILE A C 1
ATOM 1703 O O . ILE A 1 219 ? -15.787 -3.685 -20.671 1.00 48.03 219 ILE A O 1
ATOM 1707 N N . ILE A 1 220 ? -15.301 -5.389 -22.036 1.00 47.75 220 ILE A N 1
ATOM 1708 C CA . ILE A 1 220 ? -16.701 -5.723 -22.384 1.00 47.75 220 ILE A CA 1
ATOM 1709 C C . ILE A 1 220 ? -17.115 -7.121 -21.862 1.00 47.75 220 ILE A C 1
ATOM 1711 O O . ILE A 1 220 ? -18.213 -7.586 -22.146 1.00 47.75 220 ILE A O 1
ATOM 1715 N N . SER A 1 221 ? -16.292 -7.780 -21.042 1.00 43.94 221 SER A N 1
ATOM 1716 C CA . SER A 1 221 ? -16.659 -9.019 -20.337 1.00 43.94 221 SER A CA 1
ATOM 1717 C C . SER A 1 221 ? -16.426 -8.889 -18.843 1.00 43.94 221 SER A C 1
ATOM 1719 O O . SER A 1 221 ? -17.118 -9.636 -18.119 1.00 43.94 221 SER A O 1
#

pLDDT: mean 75.94, std 22.83, range [24.92, 98.69]

Radius of gyration: 53.08 Å; Cα contacts (8 Å, |Δi|>4): 36; chains: 1; bounding box: 105×63×141 Å

Solvent-accessible surface area (backbone atoms only — not comparable to full-atom values): 13898 Å² total; per-residue (Å²): 142,77,63,71,65,54,57,54,48,54,50,37,64,49,48,28,60,49,37,48,47,54,51,57,58,46,54,61,50,52,52,54,50,51,54,47,45,53,55,45,44,75,71,41,95,51,56,68,62,40,51,56,51,42,51,54,53,49,54,51,50,51,52,52,52,53,51,39,52,52,52,27,51,54,31,46,52,53,37,51,53,52,50,54,52,51,49,55,51,52,50,52,52,50,51,55,48,50,54,52,51,52,52,48,53,51,51,53,54,50,50,63,52,47,74,78,55,74,93,78,85,76,83,90,68,73,95,75,74,80,69,92,66,86,66,79,82,79,79,78,92,73,95,74,79,90,64,90,65,80,55,41,84,60,83,89,45,85,72,84,90,78,86,84,89,85,82,91,82,88,82,87,83,88,85,90,82,84,80,88,86,90,86,87,75,83,77,67,70,68,62,61,59,56,57,55,58,57,53,53,57,55,54,56,53,54,55,60,51,54,59,53,50,61,60,53,60,73,74,76,116

Foldseek 3Di:
DPPPLVVVLVVLVVQLVVLVVVLVVLVVVVVVLVVVLVVCCVPDPDNVVSVVVNVVVVVVSVVVNVVSVVSNVVSVVVNVVSVVVVVVVVVVVVVVVVVVVVVVVVVVVCVVVVVVDDDDDDDPDDPDDPPPDPDDPPDDDDDDDDDPCPCQVPDPHDDPDDDDDDDDDDDDDDDDDDDDDDPDDPPPPVVVVVVVVVVVVVVVVVVVVVVVVVVVVVVPD

InterPro domains:
  IPR000727 Target SNARE coiled-coil homology domain [PS50192] (49-111)
  IPR012849 Abl-interactor, homeo-domain homologous domain [PF07815] (98-161)
  IPR028457 ABI family [PTHR10460] (3-157)

Mean predicted aligned error: 18.99 Å

Secondary structure (DSSP, 8-state):
--SHHHHHHHHHHHHHHHHHHHHHHHHHHHHHHHHHHHHHHHH-S-HHHHHHHHHHHHHHHHHHHHHHHHHHHHHHHHHHHHHHHHHHHHHHHHHHHHHHHHHHHHHHHHHHHHHT----------S----SS-----PPP------TTTTTTTTT----SSS-------------------SSSSSSHHHHHHHHHHHHHHHHHHHHHHHHHHHHHTT--

Sequence (221 aa):
MKYSNTDEIVKTLEEAPAARKALLDNHSNLYKVADYCENKYSSAGDTAKAVEESKALTTQALASVAYQINTLAASVVKLLDAQAVQLKHVESSVNNLSMTVDMYKEKVARQEIGVLTAPSKIPCVPKIVPPARSGEPKAEYERVPISYASLDSVGHGIWDNTKPVGVCRVIVCMSQSEWLNFHSVFYLKKQCIFKIIFSHQRNSLKLRLLSKSHKKEAIIS

Organism: Clarias magur (NCBI:txid1594786)

Nearest PDB structures (foldseek):
  4n78-assembly1_F  TM=7.795E-01  e=4.284E-13  Homo sapiens
  4mh6-assembly1_A  TM=7.243E-01  e=1.022E+00  Vibrio parahaemolyticus RIMD 2210633
  2efk-assembly1_A-2  TM=6.326E-01  e=7.913E-01  Homo sapiens
  5xg2-assembly1_A  TM=4.414E-01  e=2.664E+00  Pyrococcus yayanosii CH1